Protein AF-A0A6M0BQX5-F1 (afdb_monomer_lite)

Secondary structure (DSSP, 8-state):
--TT-EEEEEEEBHHHHHHTT-GGG--TT----B-HHHHHHHHHHTTEEEEEEEEESSGGG-EEEEEEEE-SS--PPPHHHHHHHHHHHHHT-HHHHHHHHHHHHHHHHHHHHHHHHHHHTT-EEEEE---TTHHHHHHHHT--TTT---EEES-GGGTT-EETTTTEEEEETHHHHT-SS-EEEEE--GGGHHHHHHHHHHHSPTT-EEEE-SSS-EEEE-

pLDDT: mean 93.8, std 4.88, range [66.88, 98.56]

Foldseek 3Di:
DDPPDKDKDKFAAPLLCLLKVVLLQPFPVDPDHDALVRVCVVCVVVQWDFPDWDKDCLAPRIIIITMTDHHPDDDDDDPVSVVSVVVCCVSVPPVSVVVSVVVLVVLLVVLLVVLVVCVVVVAAEAEEDLDSSLLSVCVSSVHACVSHVAYEYCDPVQAQHARPPRGHGYHHPVVQLPDPDAHEYEYSVLSCCVVVVVVCVVRGDQQHKYFYRISDTDIDHD

Structure (mmCIF, N/CA/C/O backbone):
data_AF-A0A6M0BQX5-F1
#
_entry.id   AF-A0A6M0BQX5-F1
#
loop_
_atom_site.group_PDB
_atom_site.id
_atom_site.type_symbol
_atom_site.label_atom_id
_atom_site.label_alt_id
_atom_site.label_comp_id
_atom_site.label_asym_id
_atom_site.label_entity_id
_atom_site.label_seq_id
_atom_site.pdbx_PDB_ins_code
_atom_site.Cartn_x
_atom_site.Cartn_y
_atom_site.Cartn_z
_atom_site.occupancy
_atom_site.B_iso_or_equiv
_atom_site.auth_seq_id
_atom_site.auth_comp_id
_atom_site.auth_asym_id
_atom_site.auth_atom_id
_atom_site.pdbx_PDB_model_num
ATOM 1 N N . MET A 1 1 ? -26.523 -9.090 19.118 1.00 85.75 1 MET A N 1
ATOM 2 C CA . MET A 1 1 ? -25.523 -10.115 19.497 1.00 85.75 1 MET A CA 1
ATOM 3 C C . MET A 1 1 ? -26.140 -11.060 20.515 1.00 85.75 1 MET A C 1
ATOM 5 O O . MET A 1 1 ? -26.960 -10.594 21.301 1.00 85.75 1 MET A O 1
ATOM 9 N N . LYS A 1 2 ? -25.803 -12.357 20.478 1.00 89.69 2 LYS A N 1
ATOM 10 C CA . LYS A 1 2 ? -26.253 -13.322 21.498 1.00 89.69 2 LYS A CA 1
ATOM 11 C C . LYS A 1 2 ? -25.561 -13.019 22.831 1.00 89.69 2 LYS A C 1
ATOM 13 O O . LYS A 1 2 ? -24.464 -12.458 22.840 1.00 89.69 2 LYS A O 1
ATOM 18 N N . GLU A 1 3 ? -26.186 -13.382 23.940 1.00 86.75 3 GLU A N 1
ATOM 19 C CA . GLU A 1 3 ? -25.546 -13.280 25.253 1.00 86.75 3 GLU A CA 1
ATOM 20 C C . GLU A 1 3 ? -24.249 -14.108 25.285 1.00 86.75 3 GLU A C 1
ATOM 22 O O . GLU A 1 3 ? -24.166 -15.161 24.650 1.00 86.75 3 GLU A O 1
ATOM 27 N N . GLY A 1 4 ? -23.206 -13.581 25.930 1.00 87.44 4 GLY A N 1
ATOM 28 C CA . GLY A 1 4 ? -21.875 -14.201 25.973 1.00 87.44 4 GLY A CA 1
ATOM 29 C C . GLY A 1 4 ? -21.075 -14.170 24.661 1.00 87.44 4 GLY A C 1
ATOM 30 O O . GLY A 1 4 ? -19.959 -14.680 24.632 1.00 87.44 4 GLY A O 1
ATOM 31 N N . SER A 1 5 ? -21.603 -13.583 23.578 1.00 94.81 5 SER A N 1
ATOM 32 C CA . SER A 1 5 ? -20.869 -13.473 22.307 1.00 94.81 5 SER A CA 1
ATOM 33 C C . SER A 1 5 ? -19.990 -12.225 22.227 1.00 94.81 5 SER A C 1
ATOM 35 O O . SER A 1 5 ? -20.318 -11.174 22.784 1.00 94.81 5 SER A O 1
ATOM 37 N N . TYR A 1 6 ? -18.905 -12.351 21.465 1.00 95.75 6 TYR A N 1
ATOM 38 C CA . TYR A 1 6 ? -17.994 -11.265 21.127 1.00 95.75 6 TYR A CA 1
ATOM 39 C C . TYR A 1 6 ? -18.133 -10.885 19.654 1.00 95.75 6 TYR A C 1
ATOM 41 O O . TYR A 1 6 ? -18.434 -11.716 18.797 1.00 95.75 6 TYR A O 1
ATOM 49 N N . PHE A 1 7 ? -17.919 -9.608 19.379 1.00 96.06 7 PHE A N 1
ATOM 50 C CA . PHE A 1 7 ? -17.751 -9.035 18.058 1.00 96.06 7 PHE A CA 1
ATOM 51 C C . PHE A 1 7 ? -16.269 -8.723 17.889 1.00 96.06 7 PHE A C 1
ATOM 53 O O . PHE A 1 7 ? -15.675 -8.089 18.759 1.00 96.06 7 PHE A O 1
ATOM 60 N N . VAL A 1 8 ? -15.688 -9.189 16.789 1.00 96.25 8 VAL A N 1
ATOM 61 C CA . VAL A 1 8 ? -14.284 -8.959 16.452 1.00 96.25 8 VAL A CA 1
ATOM 62 C C . VAL A 1 8 ? -14.242 -8.201 15.138 1.00 96.25 8 VAL A C 1
ATOM 64 O O . VAL A 1 8 ? -14.911 -8.586 14.177 1.00 96.25 8 VAL A O 1
ATOM 67 N N . MET A 1 9 ? -13.474 -7.120 15.113 1.00 95.25 9 MET A N 1
ATOM 68 C CA . MET A 1 9 ? -13.287 -6.271 13.948 1.00 95.25 9 MET A CA 1
ATOM 69 C C . MET A 1 9 ? -11.797 -6.048 13.722 1.00 95.25 9 MET A C 1
ATOM 71 O O . MET A 1 9 ? -11.113 -5.539 14.607 1.00 95.25 9 MET A O 1
ATOM 75 N N . GLU A 1 10 ? -11.324 -6.392 12.527 1.00 95.44 10 GLU A N 1
ATOM 76 C CA . GLU A 1 10 ? -9.965 -6.108 12.079 1.00 95.44 10 GLU A CA 1
ATOM 77 C C . GLU A 1 10 ? -10.005 -5.048 10.975 1.00 95.44 10 GLU A C 1
ATOM 79 O O . GLU A 1 10 ? -10.681 -5.233 9.958 1.00 95.44 10 GLU A O 1
ATOM 84 N N . VAL A 1 11 ? -9.341 -3.911 11.191 1.00 94.31 11 VAL A N 1
ATOM 85 C CA . VAL A 1 11 ? -9.409 -2.754 10.284 1.00 94.31 11 VAL A CA 1
ATOM 86 C C . VAL A 1 11 ? -8.065 -2.030 10.167 1.00 94.31 11 VAL A C 1
ATOM 88 O O . VAL A 1 11 ? -7.326 -1.981 11.148 1.00 94.31 11 VAL A O 1
ATOM 91 N N . PRO A 1 12 ? -7.749 -1.403 9.017 1.00 93.19 12 PRO A N 1
ATOM 92 C CA . PRO A 1 12 ? -6.489 -0.683 8.840 1.00 93.19 12 PRO A CA 1
ATOM 93 C C . PRO A 1 12 ? -6.308 0.466 9.838 1.00 93.19 12 PRO A C 1
ATOM 95 O O . PRO A 1 12 ? -7.236 1.254 10.062 1.00 93.19 12 PRO A O 1
ATOM 98 N N . TYR A 1 13 ? -5.092 0.600 10.372 1.00 94.94 13 TYR A N 1
ATOM 99 C CA . TYR A 1 13 ? -4.729 1.668 11.303 1.00 94.94 13 TYR A CA 1
ATOM 100 C C . TYR A 1 13 ? -4.147 2.887 10.571 1.00 94.94 13 TYR A C 1
ATOM 102 O O . TYR A 1 13 ? -3.076 2.813 9.967 1.00 94.94 13 TYR A O 1
ATOM 110 N N . VAL A 1 14 ? -4.817 4.041 10.681 1.00 95.06 14 VAL A N 1
ATOM 111 C CA . VAL A 1 14 ? -4.421 5.312 10.036 1.00 95.06 14 VAL A CA 1
ATOM 112 C C . VAL A 1 14 ? -2.972 5.712 10.318 1.00 95.06 14 VAL A C 1
ATOM 114 O O . VAL A 1 14 ? -2.253 6.067 9.389 1.00 95.06 14 VAL A O 1
ATOM 117 N N . ASN A 1 15 ? -2.508 5.636 11.566 1.00 94.06 15 ASN A N 1
ATOM 118 C CA . ASN A 1 15 ? -1.132 6.023 11.893 1.00 94.06 15 ASN A CA 1
ATOM 119 C C . ASN A 1 15 ? -0.110 5.161 11.152 1.00 94.06 15 ASN A C 1
ATOM 121 O O . ASN A 1 15 ? 0.895 5.668 10.663 1.00 94.06 15 ASN A O 1
ATOM 125 N N . ASN A 1 16 ? -0.381 3.860 11.022 1.00 93.12 16 ASN A N 1
ATOM 126 C CA . ASN A 1 16 ? 0.526 2.975 10.309 1.00 93.12 16 ASN A CA 1
ATOM 127 C C . ASN A 1 16 ? 0.492 3.220 8.796 1.00 93.12 16 ASN A C 1
ATOM 129 O O . ASN A 1 16 ? 1.528 3.117 8.146 1.00 93.12 16 ASN A O 1
ATOM 133 N N . ILE A 1 17 ? -0.662 3.613 8.248 1.00 92.88 17 ILE A N 1
ATOM 134 C CA . ILE A 1 17 ? -0.779 4.054 6.852 1.00 92.88 17 ILE A CA 1
ATOM 135 C C . ILE A 1 17 ? 0.104 5.278 6.597 1.00 92.88 17 ILE A C 1
ATOM 137 O O . ILE A 1 17 ? 0.831 5.301 5.605 1.00 92.88 17 ILE A O 1
ATOM 141 N N . ILE A 1 18 ? 0.067 6.261 7.501 1.00 93.19 18 ILE A N 1
ATOM 142 C CA . ILE A 1 18 ? 0.858 7.494 7.407 1.00 93.19 18 ILE A CA 1
ATOM 143 C C . ILE A 1 18 ? 2.352 7.190 7.527 1.00 93.19 18 ILE A C 1
ATOM 145 O O . ILE A 1 18 ? 3.123 7.560 6.646 1.00 93.19 18 ILE A O 1
ATOM 149 N N . LYS A 1 19 ? 2.757 6.470 8.581 1.00 91.62 19 LYS A N 1
ATOM 150 C CA . LYS A 1 19 ? 4.166 6.127 8.842 1.00 91.62 19 LYS A CA 1
ATOM 151 C C . LYS A 1 19 ? 4.809 5.341 7.698 1.00 91.62 19 LYS A C 1
ATOM 153 O O . LYS A 1 19 ? 5.996 5.507 7.449 1.00 91.62 19 LYS A O 1
ATOM 158 N N . ASN A 1 20 ? 4.028 4.509 7.011 1.00 91.88 20 ASN A N 1
ATOM 159 C CA . ASN A 1 20 ? 4.506 3.626 5.947 1.00 91.88 20 ASN A CA 1
ATOM 160 C C . ASN A 1 20 ? 4.108 4.083 4.540 1.00 91.88 20 ASN A C 1
ATOM 162 O O . ASN A 1 20 ? 4.193 3.292 3.601 1.00 91.88 20 ASN A O 1
ATOM 166 N N . PHE A 1 21 ? 3.620 5.316 4.384 1.00 93.00 21 PHE A N 1
ATOM 167 C CA . PHE A 1 21 ? 3.257 5.882 3.083 1.00 93.00 21 PHE A CA 1
ATOM 168 C C . PHE A 1 21 ? 2.310 5.010 2.248 1.00 93.00 21 PHE A C 1
ATOM 170 O O . PHE A 1 21 ? 2.358 5.034 1.022 1.00 93.00 21 PHE A O 1
ATOM 177 N N . ARG A 1 22 ? 1.410 4.258 2.899 1.00 92.12 22 ARG A N 1
ATOM 178 C CA . ARG A 1 22 ? 0.529 3.245 2.286 1.00 92.12 22 ARG A CA 1
ATOM 179 C C . ARG A 1 22 ? -0.608 3.852 1.458 1.00 92.12 22 ARG A C 1
ATOM 181 O O . ARG A 1 22 ? -1.780 3.585 1.700 1.00 92.12 22 ARG A O 1
ATOM 188 N N . VAL A 1 23 ? -0.291 4.675 0.461 1.00 92.19 23 VAL A N 1
ATOM 189 C CA . VAL A 1 23 ? -1.282 5.308 -0.428 1.00 92.19 23 VAL A CA 1
ATOM 190 C C . VAL A 1 23 ? -2.109 4.298 -1.215 1.00 92.19 23 VAL A C 1
ATOM 192 O O . VAL A 1 23 ? -3.239 4.575 -1.604 1.00 92.19 23 VAL A O 1
ATOM 195 N N . ASP A 1 24 ? -1.570 3.097 -1.398 1.00 92.31 24 ASP A N 1
ATOM 196 C CA . ASP A 1 24 ? -2.204 1.965 -2.060 1.00 92.31 24 ASP A CA 1
ATOM 197 C C . ASP A 1 24 ? -3.509 1.514 -1.381 1.00 92.31 24 ASP A C 1
ATOM 199 O O . ASP A 1 24 ? -4.364 0.899 -2.020 1.00 92.31 24 ASP A O 1
ATOM 203 N N . VAL A 1 25 ? -3.702 1.844 -0.099 1.00 91.50 25 VAL A N 1
ATOM 204 C CA . VAL A 1 25 ? -4.917 1.494 0.652 1.00 91.50 25 VAL A CA 1
ATOM 205 C C . VAL A 1 25 ? -6.098 2.428 0.374 1.00 91.50 25 VAL A C 1
ATOM 207 O O . VAL A 1 25 ? -7.226 2.078 0.732 1.00 91.50 25 VAL A O 1
ATOM 210 N N . PHE A 1 26 ? -5.877 3.571 -0.289 1.00 90.88 26 PHE A N 1
ATOM 211 C CA . PHE A 1 26 ? -6.926 4.498 -0.729 1.00 90.88 26 PHE A CA 1
ATOM 212 C C . PHE A 1 26 ? -7.565 4.017 -2.042 1.00 90.88 26 PHE A C 1
ATOM 214 O O . PHE A 1 26 ? -7.467 4.649 -3.093 1.00 90.88 26 PHE A O 1
ATOM 221 N N . ALA A 1 27 ? -8.198 2.846 -1.990 1.00 87.44 27 ALA A N 1
ATOM 222 C CA . ALA A 1 27 ? -8.923 2.236 -3.102 1.00 87.44 27 ALA A CA 1
ATOM 223 C C . ALA A 1 27 ? -10.437 2.268 -2.846 1.00 87.44 27 ALA A C 1
ATOM 225 O O . ALA A 1 27 ? -10.875 2.215 -1.702 1.00 87.44 27 ALA A O 1
ATOM 226 N N . HIS A 1 28 ? -11.252 2.276 -3.906 1.00 87.50 28 HIS A N 1
ATOM 227 C CA . HIS A 1 28 ? -12.717 2.394 -3.796 1.00 87.50 28 HIS A CA 1
ATOM 228 C C . HIS A 1 28 ? -13.402 1.310 -2.950 1.00 87.50 28 HIS A C 1
ATOM 230 O O . HIS A 1 28 ? -14.496 1.539 -2.444 1.00 87.50 28 HIS A O 1
ATOM 236 N N . VAL A 1 29 ? -12.777 0.142 -2.786 1.00 86.69 29 VAL A N 1
ATOM 237 C CA . VAL A 1 29 ? -13.299 -0.938 -1.930 1.00 86.69 29 VAL A CA 1
ATOM 238 C C . VAL A 1 29 ? -13.141 -0.668 -0.434 1.00 86.69 29 VAL A C 1
ATOM 240 O O . VAL A 1 29 ? -13.775 -1.345 0.371 1.00 86.69 29 VAL A O 1
ATOM 243 N N . THR A 1 30 ? -12.322 0.314 -0.060 1.00 86.75 30 THR A N 1
ATOM 244 C CA . THR A 1 30 ? -12.088 0.716 1.325 1.00 86.75 30 THR A CA 1
ATOM 245 C C . THR A 1 30 ? -12.655 2.114 1.524 1.00 86.75 30 THR A C 1
ATOM 247 O O . THR A 1 30 ? -12.125 3.092 1.007 1.00 86.75 30 THR A O 1
ATOM 250 N N . CYS A 1 31 ? -13.749 2.220 2.277 1.00 88.00 31 CYS A N 1
ATOM 251 C CA . CYS A 1 31 ? -14.428 3.500 2.508 1.00 88.00 31 CYS A CA 1
ATOM 252 C C . CYS A 1 31 ? -14.103 4.125 3.871 1.00 88.00 31 CYS A C 1
ATOM 254 O O . CYS A 1 31 ? -14.627 5.187 4.205 1.00 88.00 31 CYS A O 1
ATOM 256 N N . SER A 1 32 ? -13.313 3.453 4.708 1.00 91.75 32 SER A N 1
ATOM 257 C CA . SER A 1 32 ? -13.005 3.913 6.062 1.00 91.75 32 SER A CA 1
ATOM 258 C C . SER A 1 32 ? -11.630 3.427 6.499 1.00 91.75 32 SER A C 1
ATOM 260 O O . SER A 1 32 ? -11.273 2.270 6.282 1.00 91.75 32 SER A O 1
ATOM 262 N N . TRP A 1 33 ? -10.891 4.320 7.150 1.00 92.62 33 TRP A N 1
ATOM 263 C CA . TRP A 1 33 ? -9.621 4.045 7.816 1.00 92.62 33 TRP A CA 1
ATOM 264 C C . TRP A 1 33 ? -9.765 4.486 9.264 1.00 92.62 33 TRP A C 1
ATOM 266 O O . TRP A 1 33 ? -10.335 5.545 9.535 1.00 92.62 33 TRP A O 1
ATOM 276 N N . TYR A 1 34 ? -9.316 3.648 10.192 1.00 95.19 34 TYR A N 1
ATOM 277 C CA . TYR A 1 34 ? -9.718 3.769 11.584 1.00 95.19 34 TYR A CA 1
ATOM 278 C C . TYR A 1 34 ? -8.587 4.299 12.462 1.00 95.19 34 TYR A C 1
ATOM 280 O O . TYR A 1 34 ? -7.414 3.951 12.308 1.00 95.19 34 TYR A O 1
ATOM 288 N N . THR A 1 35 ? -8.985 5.141 13.408 1.00 95.88 35 THR A N 1
ATOM 289 C CA . THR A 1 35 ? -8.207 5.531 14.582 1.00 95.88 35 THR A CA 1
ATOM 290 C C . THR A 1 35 ? -8.781 4.809 15.800 1.00 95.88 35 THR A C 1
ATOM 292 O O . THR A 1 35 ? -9.957 4.421 15.798 1.00 95.88 35 THR A O 1
ATOM 295 N N . ALA A 1 36 ? -7.996 4.639 16.857 1.00 95.62 36 ALA A N 1
ATOM 296 C CA . ALA A 1 36 ? -8.468 4.117 18.130 1.00 95.62 36 ALA A CA 1
ATOM 297 C C . ALA A 1 36 ? -9.636 4.960 18.655 1.00 95.62 36 ALA A C 1
ATOM 299 O O . ALA A 1 36 ? -10.659 4.409 19.061 1.00 95.62 36 ALA A O 1
ATOM 300 N N . ASN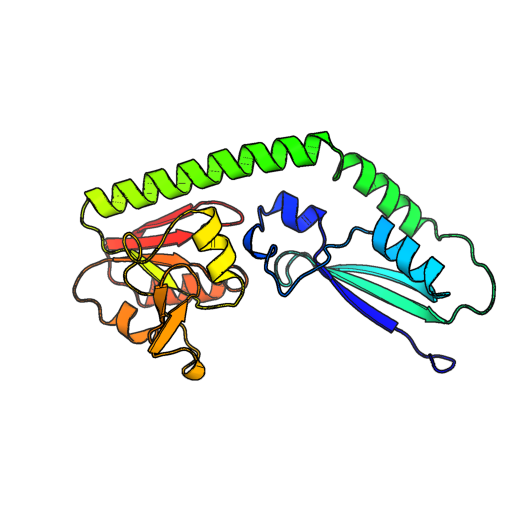 A 1 37 ? -9.551 6.293 18.559 1.00 93.75 37 ASN A N 1
ATOM 301 C CA . ASN A 1 37 ? -10.654 7.166 18.960 1.00 93.75 37 ASN A CA 1
ATOM 302 C C . ASN A 1 37 ? -11.946 6.903 18.159 1.00 93.75 37 ASN A C 1
ATOM 304 O O . ASN A 1 37 ? -13.032 6.884 18.742 1.00 93.75 37 ASN A O 1
ATOM 308 N N . ALA A 1 38 ? -11.845 6.659 16.846 1.00 95.25 38 ALA A N 1
ATOM 309 C CA . ALA A 1 38 ? -12.998 6.320 16.013 1.00 95.25 38 ALA A CA 1
ATOM 310 C C . ALA A 1 38 ? -13.596 4.951 16.378 1.00 95.25 38 ALA A C 1
ATOM 312 O O . ALA A 1 38 ? -14.818 4.823 16.444 1.00 95.25 38 ALA A O 1
ATOM 313 N N . ILE A 1 39 ? -12.757 3.946 16.659 1.00 96.06 39 ILE A N 1
ATOM 314 C CA . ILE A 1 39 ? -13.200 2.612 17.096 1.00 96.06 39 ILE A CA 1
ATOM 315 C C . ILE A 1 39 ? -13.926 2.703 18.439 1.00 96.06 39 ILE A C 1
ATOM 317 O O . ILE A 1 39 ? -15.045 2.208 18.558 1.00 96.06 39 ILE A O 1
ATOM 321 N N . ILE A 1 40 ? -13.335 3.382 19.426 1.00 94.12 40 ILE A N 1
ATOM 322 C CA . ILE A 1 40 ? -13.935 3.574 20.754 1.00 94.12 40 ILE A CA 1
ATOM 323 C C . ILE A 1 40 ? -15.319 4.222 20.622 1.00 94.12 40 ILE A C 1
ATOM 325 O O . ILE A 1 40 ? -16.298 3.703 21.157 1.00 94.12 40 ILE A O 1
ATOM 329 N N . ALA A 1 41 ? -15.420 5.312 19.854 1.00 93.06 41 ALA A N 1
ATOM 330 C CA . ALA A 1 41 ? -16.685 6.009 19.634 1.00 93.06 41 ALA A CA 1
ATOM 331 C C . ALA A 1 41 ? -17.718 5.148 18.882 1.00 93.06 41 ALA A C 1
ATOM 333 O O . ALA A 1 41 ? -18.913 5.211 19.173 1.00 93.06 41 ALA A O 1
ATOM 334 N N . ALA A 1 42 ? -17.280 4.336 17.914 1.00 94.00 42 ALA A N 1
ATOM 335 C CA . ALA A 1 42 ? -18.163 3.449 17.162 1.00 94.00 42 ALA A CA 1
ATOM 336 C C . ALA A 1 42 ? -18.751 2.337 18.042 1.00 94.00 42 ALA A C 1
ATOM 338 O O . ALA A 1 42 ? -19.947 2.059 17.946 1.00 94.00 42 ALA A O 1
ATOM 339 N N . PHE A 1 43 ? -17.939 1.731 18.913 1.00 93.69 43 PHE A N 1
ATOM 340 C CA . PHE A 1 43 ? -18.386 0.685 19.835 1.00 93.69 43 PHE A CA 1
ATOM 341 C C . PHE A 1 43 ? -19.373 1.250 20.859 1.00 93.69 43 PHE A C 1
ATOM 343 O O . PHE A 1 43 ? -20.459 0.693 21.021 1.00 93.69 43 PHE A O 1
ATOM 350 N N . GLU A 1 44 ? -19.066 2.411 21.442 1.00 91.50 44 GLU A N 1
ATOM 351 C CA . GLU A 1 44 ? -19.971 3.117 22.356 1.00 91.50 44 GLU A CA 1
ATOM 352 C C . GLU A 1 44 ? -21.324 3.411 21.689 1.00 91.50 44 GLU A C 1
ATOM 354 O O . GLU A 1 44 ? -22.378 3.037 22.205 1.00 91.50 44 GLU A O 1
ATOM 359 N N . LYS A 1 45 ? -21.312 3.987 20.479 1.00 92.12 45 LYS A N 1
ATOM 360 C CA . LYS A 1 45 ? -22.534 4.290 19.716 1.00 92.12 45 LYS A CA 1
ATOM 361 C C . LYS A 1 45 ? -23.332 3.037 19.331 1.00 92.12 45 LYS A C 1
ATOM 363 O O . LYS A 1 45 ? -24.547 3.115 19.150 1.00 92.12 45 LYS A O 1
ATOM 368 N N . ALA A 1 46 ? -22.667 1.892 19.201 1.00 92.25 46 ALA A N 1
ATOM 369 C CA . ALA A 1 46 ? -23.288 0.603 18.911 1.00 92.25 46 ALA A CA 1
ATOM 370 C C . ALA A 1 46 ? -23.789 -0.140 20.168 1.00 92.25 46 ALA A C 1
ATOM 372 O O . ALA A 1 46 ? -24.308 -1.251 20.037 1.00 92.25 46 ALA A O 1
ATOM 373 N N . ASN A 1 47 ? -23.675 0.450 21.366 1.00 91.19 47 ASN A N 1
ATOM 374 C CA . ASN A 1 47 ? -23.935 -0.206 22.655 1.00 91.19 47 ASN A CA 1
ATOM 375 C C . ASN A 1 47 ? -23.082 -1.477 22.853 1.00 91.19 47 ASN A C 1
ATOM 377 O O . ASN A 1 47 ? -23.568 -2.521 23.310 1.00 91.19 47 ASN A O 1
ATOM 381 N N . LEU A 1 48 ? -21.808 -1.393 22.461 1.00 92.44 48 LEU A N 1
ATOM 382 C CA . LEU A 1 48 ? -20.797 -2.422 22.670 1.00 92.44 48 LEU A CA 1
ATOM 383 C C . LEU A 1 48 ? -19.730 -1.920 23.644 1.00 92.44 48 LEU A C 1
ATOM 385 O O . LEU A 1 48 ? -19.149 -0.854 23.455 1.00 92.44 48 LEU A O 1
ATOM 389 N N . GLU A 1 49 ? -19.409 -2.744 24.636 1.00 92.81 49 GLU A N 1
ATOM 390 C CA . GLU A 1 49 ? -18.235 -2.537 25.477 1.00 92.81 49 GLU A CA 1
ATOM 391 C C . GLU A 1 49 ? -17.010 -2.977 24.673 1.00 92.81 49 GLU A C 1
ATOM 393 O O . GLU A 1 49 ? -16.931 -4.139 24.260 1.00 92.81 49 GLU A O 1
ATOM 398 N N . LEU A 1 50 ? -16.054 -2.070 24.456 1.00 93.88 50 LEU A N 1
ATOM 399 C CA . LEU A 1 50 ? -14.743 -2.420 23.915 1.00 93.88 50 LEU A CA 1
ATOM 400 C C . LEU A 1 50 ? -13.952 -3.171 24.996 1.00 93.88 50 LEU A C 1
ATOM 402 O O . LEU A 1 50 ? -13.667 -2.646 26.071 1.00 93.88 50 LEU A O 1
ATOM 406 N N . VAL A 1 51 ? -13.642 -4.433 24.724 1.00 94.25 51 VAL A N 1
ATOM 407 C CA . VAL A 1 51 ? -12.981 -5.346 25.661 1.00 94.25 51 VAL A CA 1
ATOM 408 C C . VAL A 1 51 ? -11.472 -5.319 25.476 1.00 94.25 51 VAL A C 1
ATOM 410 O O . VAL A 1 51 ? -10.776 -5.250 26.485 1.00 94.25 51 VAL A O 1
ATOM 413 N N . SER A 1 52 ? -11.004 -5.357 24.225 1.00 95.12 52 SER A N 1
ATOM 414 C CA . SER A 1 52 ? -9.590 -5.270 23.844 1.00 95.12 52 SER A CA 1
ATOM 415 C C . SER A 1 52 ? -9.437 -4.440 22.568 1.00 95.12 52 SER A C 1
ATOM 417 O O . SER A 1 52 ? -10.320 -4.457 21.702 1.00 95.12 52 SER A O 1
ATOM 419 N N . LEU A 1 53 ? -8.315 -3.729 22.467 1.00 96.00 53 LEU A N 1
ATOM 420 C CA . LEU A 1 53 ? -7.870 -3.038 21.264 1.00 96.00 53 LEU A CA 1
ATOM 421 C C . LEU A 1 53 ? -6.366 -3.253 21.093 1.00 96.00 53 LEU A C 1
ATOM 423 O O . LEU A 1 53 ? -5.560 -2.659 21.811 1.00 96.00 53 LEU A O 1
ATOM 427 N N . GLU A 1 54 ? -6.010 -4.089 20.129 1.00 94.94 54 GLU A N 1
ATOM 428 C CA . GLU A 1 54 ? -4.630 -4.457 19.813 1.00 94.94 54 GLU A CA 1
ATOM 429 C C . GLU A 1 54 ? -4.251 -3.976 18.412 1.00 94.94 54 GLU A C 1
ATOM 431 O O . GLU A 1 54 ? -5.121 -3.671 17.595 1.00 94.94 54 GLU A O 1
ATOM 436 N N . VAL A 1 55 ? -2.949 -3.892 18.135 1.00 93.69 55 VAL A N 1
ATOM 437 C CA . VAL A 1 55 ? -2.422 -3.538 16.813 1.00 93.69 55 VAL A CA 1
ATOM 438 C C . VAL A 1 55 ? -1.479 -4.631 16.341 1.00 93.69 55 VAL A C 1
ATOM 440 O O . VAL A 1 55 ? -0.486 -4.916 17.006 1.00 93.69 55 VAL A O 1
ATOM 443 N N . ASP A 1 56 ? -1.759 -5.179 15.164 1.00 93.62 56 ASP A N 1
ATOM 444 C CA . ASP A 1 56 ? -0.814 -5.979 14.392 1.00 93.62 56 ASP A CA 1
ATOM 445 C C . ASP A 1 56 ? -0.155 -5.060 13.357 1.00 93.62 56 ASP A C 1
ATOM 447 O O . ASP A 1 56 ? -0.817 -4.578 12.436 1.00 93.62 56 ASP A O 1
ATOM 451 N N . LEU A 1 57 ? 1.134 -4.762 13.537 1.00 89.88 57 LEU A N 1
ATOM 452 C CA . LEU A 1 57 ? 1.886 -3.871 12.645 1.00 89.88 57 LEU A CA 1
ATOM 453 C C . LEU A 1 57 ? 2.391 -4.576 11.379 1.00 89.88 57 LEU A C 1
ATOM 455 O O . LEU A 1 57 ? 2.629 -3.905 10.371 1.00 89.88 57 LEU A O 1
ATOM 459 N N . ASP A 1 58 ? 2.531 -5.900 11.418 1.00 85.06 58 ASP A N 1
ATOM 460 C CA . ASP A 1 58 ? 3.097 -6.690 10.327 1.00 85.06 58 ASP A CA 1
ATOM 461 C C . ASP A 1 58 ? 2.026 -7.041 9.290 1.00 85.06 58 ASP A C 1
ATOM 463 O O . ASP A 1 58 ? 2.278 -7.038 8.079 1.00 85.06 58 ASP A O 1
ATOM 467 N N . TYR A 1 59 ? 0.798 -7.302 9.738 1.00 85.69 59 TYR A N 1
ATOM 468 C CA . TYR A 1 59 ? -0.276 -7.713 8.849 1.00 85.69 59 TYR A CA 1
ATOM 469 C C . TYR A 1 59 ? -0.780 -6.566 7.964 1.00 85.69 59 TYR A C 1
ATOM 471 O O . TYR A 1 59 ? -1.316 -5.561 8.437 1.00 85.69 59 TYR A O 1
ATOM 479 N N . ARG A 1 60 ? -0.629 -6.735 6.640 1.00 82.00 60 ARG A N 1
ATOM 480 C CA . ARG A 1 60 ? -1.126 -5.823 5.584 1.00 82.00 60 ARG A CA 1
ATOM 481 C C . ARG A 1 60 ? -0.745 -4.352 5.779 1.00 82.00 60 ARG A C 1
ATOM 483 O O . ARG A 1 60 ? -1.444 -3.456 5.306 1.00 82.00 60 ARG A O 1
ATOM 490 N N . GLY A 1 61 ? 0.389 -4.106 6.432 1.00 79.50 61 GLY A N 1
ATOM 491 C CA . GLY A 1 61 ? 0.847 -2.764 6.773 1.00 79.50 61 GLY A CA 1
ATOM 492 C C . GLY A 1 61 ? 0.010 -2.091 7.847 1.00 79.50 61 GLY A C 1
ATOM 493 O O . GLY A 1 61 ? -0.234 -0.890 7.737 1.00 79.50 61 GLY A O 1
ATOM 494 N N . GLY A 1 62 ? -0.371 -2.829 8.888 1.00 90.50 62 GLY A N 1
ATOM 495 C CA . GLY A 1 62 ? -0.875 -2.288 10.145 1.00 90.50 62 GLY A CA 1
ATOM 496 C C . GLY A 1 62 ? -2.389 -2.292 10.265 1.00 90.50 62 GLY A C 1
ATOM 497 O O . GLY A 1 62 ? -3.073 -1.509 9.600 1.00 90.50 62 GLY A O 1
ATOM 498 N N . SER A 1 63 ? -2.906 -3.103 11.182 1.00 93.94 63 SER A N 1
ATOM 499 C CA . SER A 1 63 ? -4.337 -3.202 11.464 1.00 93.94 63 SER A CA 1
ATOM 500 C C . SER A 1 63 ? -4.617 -3.203 12.962 1.00 93.94 63 SER A C 1
ATOM 502 O O . SER A 1 63 ? -3.867 -3.768 13.755 1.00 93.94 63 SER A O 1
ATOM 504 N N . PHE A 1 64 ? -5.720 -2.573 13.349 1.00 95.88 64 PHE A N 1
ATOM 505 C CA . PHE A 1 64 ? -6.314 -2.780 14.660 1.00 95.88 64 PHE A CA 1
ATOM 506 C C . PHE A 1 64 ? -7.063 -4.104 14.692 1.00 95.88 64 PHE A C 1
ATOM 508 O O . PHE A 1 64 ? -7.747 -4.442 13.729 1.00 95.88 64 PHE A O 1
ATOM 515 N N . ILE A 1 65 ? -7.027 -4.769 15.842 1.00 96.94 65 ILE A N 1
ATOM 516 C CA . ILE A 1 65 ? -7.927 -5.856 16.216 1.00 96.94 65 ILE A CA 1
ATOM 517 C C . ILE A 1 65 ? -8.737 -5.361 17.416 1.00 96.94 65 ILE A C 1
ATOM 519 O O . ILE A 1 65 ? -8.222 -5.219 18.525 1.00 96.94 65 ILE A O 1
ATOM 523 N N . ALA A 1 66 ? -10.011 -5.058 17.182 1.00 96.88 66 ALA A N 1
ATOM 524 C CA . ALA A 1 66 ? -10.942 -4.586 18.197 1.00 96.88 66 ALA A CA 1
ATOM 525 C C . ALA A 1 66 ? -11.907 -5.708 18.583 1.00 96.88 66 ALA A C 1
ATOM 527 O O . ALA A 1 66 ? -12.597 -6.272 17.729 1.00 96.88 66 ALA A O 1
ATOM 528 N N . ILE A 1 67 ? -11.989 -6.007 19.877 1.00 96.75 67 ILE A N 1
ATOM 529 C CA . ILE A 1 67 ? -12.897 -7.016 20.424 1.00 96.75 67 ILE A CA 1
ATOM 530 C C . ILE A 1 67 ? -13.894 -6.317 21.328 1.00 96.75 67 ILE A C 1
ATOM 532 O O . ILE A 1 67 ? -13.502 -5.619 22.258 1.00 96.75 67 ILE A O 1
ATOM 536 N N . GLY A 1 68 ? -15.184 -6.540 21.104 1.00 94.75 68 GLY A N 1
ATOM 537 C CA . GLY A 1 68 ? -16.235 -6.004 21.958 1.00 94.75 68 GLY A CA 1
ATOM 538 C C . GLY A 1 68 ? -17.334 -7.003 22.239 1.00 94.75 68 GLY A C 1
ATOM 539 O O . GLY A 1 68 ? -17.433 -8.053 21.610 1.00 94.75 68 GLY A O 1
ATOM 540 N N . LYS A 1 69 ? -18.176 -6.677 23.207 1.00 94.06 69 LYS A N 1
ATOM 541 C CA . LYS A 1 69 ? -19.335 -7.489 23.585 1.00 94.06 69 LYS A CA 1
ATOM 542 C C . LYS A 1 69 ? -20.529 -6.587 23.843 1.00 94.06 69 LYS A C 1
ATOM 544 O O . LYS A 1 69 ? -20.372 -5.393 24.090 1.00 94.06 69 LYS A O 1
ATOM 549 N N . LYS A 1 70 ? -21.730 -7.162 23.789 1.00 92.50 70 LYS A N 1
ATOM 550 C CA . LYS A 1 70 ? -22.956 -6.421 24.092 1.00 92.50 70 LYS A CA 1
ATOM 551 C C . LYS A 1 70 ? -22.873 -5.830 25.497 1.00 92.50 70 LYS A C 1
ATOM 553 O O . LYS A 1 70 ? -22.477 -6.518 26.437 1.00 92.50 70 LYS A O 1
ATOM 558 N N . GLN A 1 71 ? -23.277 -4.576 25.613 1.00 83.69 71 GLN A N 1
ATOM 559 C CA . GLN A 1 71 ? -23.289 -3.844 26.862 1.00 83.69 71 GLN A CA 1
ATOM 560 C C . GLN A 1 71 ? -24.732 -3.571 27.291 1.00 83.69 71 GLN A C 1
ATOM 562 O O . GLN A 1 71 ? -25.489 -2.940 26.560 1.00 83.69 71 GLN A O 1
ATOM 567 N N . ASP A 1 72 ? -25.111 -4.039 28.484 1.00 75.94 72 ASP A N 1
ATOM 568 C CA . ASP A 1 72 ? -26.453 -3.802 29.044 1.00 75.94 72 ASP A CA 1
ATOM 569 C C . ASP A 1 72 ? -26.491 -2.618 30.036 1.00 75.94 72 ASP A C 1
ATOM 571 O O . ASP A 1 72 ? -27.567 -2.164 30.421 1.00 75.94 72 ASP A O 1
ATOM 575 N N . LYS A 1 73 ? -25.329 -2.095 30.460 1.00 74.00 73 LYS A N 1
ATOM 576 C CA . LYS A 1 73 ? -25.191 -0.943 31.375 1.00 74.00 73 LYS A CA 1
ATOM 577 C C . LYS A 1 73 ? -24.038 -0.046 30.951 1.00 74.00 73 LYS A C 1
ATOM 579 O O . LYS A 1 73 ? -23.020 -0.564 30.514 1.00 74.00 73 LYS A O 1
ATOM 584 N N . VAL A 1 74 ? -24.152 1.264 31.170 1.00 66.88 74 VAL A N 1
ATOM 585 C CA . VAL A 1 74 ? -23.074 2.234 30.905 1.00 66.88 74 VAL A CA 1
ATOM 586 C C . VAL A 1 74 ? -21.813 1.869 31.701 1.00 66.88 74 VAL A C 1
ATOM 588 O O . VAL A 1 74 ? -21.875 1.670 32.913 1.00 66.88 74 VAL A O 1
ATOM 591 N N . THR A 1 75 ? -20.674 1.782 31.018 1.00 71.31 75 THR A N 1
ATOM 592 C CA . THR A 1 75 ? -19.345 1.537 31.593 1.00 71.31 75 THR A CA 1
ATOM 593 C C . THR A 1 75 ? -18.452 2.724 31.284 1.00 71.31 75 THR A C 1
ATOM 595 O O . THR A 1 75 ? -18.492 3.265 30.181 1.00 71.31 75 THR A O 1
ATOM 598 N N . PHE A 1 76 ? -17.616 3.111 32.242 1.00 71.88 76 PHE A N 1
ATOM 599 C CA . PHE A 1 76 ? -16.579 4.105 31.992 1.00 71.88 76 PHE A CA 1
ATOM 600 C C . PHE A 1 76 ? -15.518 3.549 31.040 1.00 71.88 76 PHE A C 1
ATOM 602 O O . PHE A 1 76 ? -15.245 2.346 31.033 1.00 71.88 76 PHE A O 1
ATOM 609 N N . LEU A 1 77 ? -14.912 4.435 30.248 1.00 78.75 77 LEU A N 1
ATOM 610 C CA . LEU A 1 77 ? -13.806 4.062 29.378 1.00 78.75 77 LEU A CA 1
ATOM 611 C C . LEU A 1 77 ? -12.613 3.608 30.231 1.00 78.75 77 LEU A C 1
ATOM 613 O O . LEU A 1 77 ? -12.199 4.323 31.145 1.00 78.75 77 LEU A O 1
ATOM 617 N N . LYS A 1 78 ? -12.069 2.423 29.936 1.00 86.00 78 LYS A N 1
ATOM 618 C CA . LYS A 1 78 ? -10.896 1.890 30.640 1.00 86.00 78 LYS A CA 1
ATOM 619 C C . LYS A 1 78 ? -9.666 2.795 30.421 1.00 86.00 78 LYS A C 1
ATOM 621 O O . LYS A 1 78 ? -9.541 3.357 29.329 1.00 86.00 78 LYS A O 1
ATOM 626 N N . PRO A 1 79 ? -8.743 2.909 31.399 1.00 88.19 79 PRO A N 1
ATOM 627 C CA . PRO A 1 79 ? -7.537 3.737 31.277 1.00 88.19 79 PRO A CA 1
ATOM 628 C C . PRO A 1 79 ? -6.693 3.441 30.029 1.00 88.19 79 PRO A C 1
ATOM 630 O O . PRO A 1 79 ? -6.297 4.368 29.334 1.00 88.19 79 PRO A O 1
ATOM 633 N N . GLU A 1 80 ? -6.529 2.165 29.670 1.00 88.75 80 GLU A N 1
ATOM 634 C CA . GLU A 1 80 ? -5.790 1.726 28.471 1.00 88.75 80 GLU A CA 1
ATOM 635 C C . GLU A 1 80 ? -6.315 2.354 27.163 1.00 88.75 80 GLU A C 1
ATOM 637 O O . GLU A 1 80 ? -5.560 2.647 26.240 1.00 88.75 80 GLU A O 1
ATOM 642 N N . PHE A 1 81 ? -7.619 2.632 27.079 1.00 91.62 81 PHE A N 1
ATOM 643 C CA . PHE A 1 81 ? -8.213 3.281 25.911 1.00 91.62 81 PHE A CA 1
ATOM 644 C C . PHE A 1 81 ? -8.083 4.809 25.948 1.00 91.62 81 PHE A C 1
ATOM 646 O O . PHE A 1 81 ? -8.207 5.451 24.905 1.00 91.62 81 PHE A O 1
ATOM 653 N N . GLN A 1 82 ? -7.834 5.408 27.117 1.00 89.81 82 GLN A N 1
ATOM 654 C CA . GLN A 1 82 ? -7.470 6.826 27.211 1.00 89.81 82 GLN A CA 1
ATOM 655 C C . GLN A 1 82 ? -6.045 7.050 26.710 1.00 89.81 82 GLN A C 1
ATOM 657 O O . GLN A 1 82 ? -5.822 7.971 25.928 1.00 89.81 82 GLN A O 1
ATOM 662 N N . GLU A 1 83 ? -5.117 6.156 27.058 1.00 92.06 83 GLU A N 1
ATOM 663 C CA . GLU A 1 83 ? -3.736 6.195 26.560 1.00 92.06 83 GLU A CA 1
ATOM 664 C C . GLU A 1 83 ? -3.686 6.153 25.026 1.00 92.06 83 GLU A C 1
ATOM 666 O O . GLU A 1 83 ? -2.928 6.896 24.402 1.00 92.06 83 GLU A O 1
ATOM 671 N N . TRP A 1 84 ? -4.550 5.349 24.393 1.00 92.88 84 TRP A N 1
ATOM 672 C CA . TRP A 1 84 ? -4.708 5.351 22.936 1.00 92.88 84 TRP A CA 1
ATOM 673 C C . TRP A 1 84 ? -5.113 6.721 22.383 1.00 92.88 84 TRP A C 1
ATOM 675 O O . TRP A 1 84 ? -4.526 7.190 21.409 1.00 92.88 84 TRP A O 1
ATOM 685 N N . LYS A 1 85 ? -6.096 7.381 23.006 1.00 89.69 85 LYS A N 1
ATOM 686 C CA . LYS A 1 85 ? -6.551 8.711 22.575 1.00 89.69 85 LYS A CA 1
ATOM 687 C C . LYS A 1 85 ? -5.469 9.770 22.753 1.00 89.69 85 LYS A C 1
ATOM 689 O O . LYS A 1 85 ? -5.375 10.675 21.930 1.00 89.69 85 LYS A O 1
ATOM 694 N N . GLU A 1 86 ? -4.689 9.691 23.825 1.00 91.75 86 GLU A N 1
ATOM 695 C CA . GLU A 1 86 ? -3.582 10.614 24.078 1.00 91.75 86 GLU A CA 1
ATOM 696 C C . GLU A 1 86 ? -2.459 10.424 23.061 1.00 91.75 86 GLU A C 1
ATOM 698 O O . GLU A 1 86 ? -2.049 11.396 22.431 1.00 91.75 86 GLU A O 1
ATOM 703 N N . ARG A 1 87 ? -2.058 9.174 22.806 1.00 91.25 87 ARG A N 1
ATOM 704 C CA . ARG A 1 87 ? -1.068 8.836 21.778 1.00 91.25 87 ARG A CA 1
ATOM 705 C C . ARG A 1 87 ? -1.472 9.363 20.399 1.00 91.25 87 ARG A C 1
ATOM 707 O O . ARG A 1 87 ? -0.681 10.015 19.724 1.00 91.25 87 ARG A O 1
ATOM 714 N N . GLU A 1 88 ? -2.715 9.126 19.983 1.00 93.62 88 GLU A N 1
ATOM 715 C CA . GLU A 1 88 ? -3.184 9.555 18.660 1.00 93.62 88 GLU A CA 1
ATOM 716 C C . GLU A 1 88 ? -3.254 11.078 18.496 1.00 93.62 88 GLU A C 1
ATOM 718 O O . GLU A 1 88 ? -3.124 11.556 17.373 1.00 93.62 88 GLU A O 1
ATOM 723 N N . LYS A 1 89 ? -3.416 11.863 19.571 1.00 90.31 89 LYS A N 1
ATOM 724 C CA . LYS A 1 89 ? -3.392 13.335 19.465 1.00 90.31 89 LYS A CA 1
ATOM 725 C C . LYS A 1 89 ? -2.051 13.856 18.953 1.00 90.31 89 LYS A C 1
ATOM 727 O O . LYS A 1 89 ? -2.031 14.832 18.206 1.00 90.31 89 LYS A O 1
ATOM 732 N N . GLU A 1 90 ? -0.955 13.225 19.359 1.00 87.94 90 GLU A N 1
ATOM 733 C CA . GLU A 1 90 ? 0.395 13.602 18.932 1.00 87.94 90 GLU A CA 1
ATOM 734 C C . GLU A 1 90 ? 0.752 12.994 17.570 1.00 87.94 90 GLU A C 1
ATOM 736 O O . GLU A 1 90 ? 1.373 13.646 16.728 1.00 87.94 90 GLU A O 1
ATOM 741 N N . GLU A 1 91 ? 0.352 11.741 17.336 1.00 90.19 91 GLU A N 1
ATOM 742 C CA . GLU A 1 91 ? 0.706 11.001 16.120 1.00 90.19 91 GLU A CA 1
ATOM 743 C C . GLU A 1 91 ? -0.150 11.376 14.898 1.00 90.19 91 GLU A C 1
ATOM 745 O O . GLU A 1 91 ? 0.328 11.280 13.769 1.00 90.19 91 GLU A O 1
ATOM 750 N N . LEU A 1 92 ? -1.392 11.823 15.108 1.00 93.69 92 LEU A N 1
ATOM 751 C CA . LEU A 1 92 ? -2.383 12.116 14.062 1.00 93.69 92 LEU A CA 1
ATOM 752 C C . LEU A 1 92 ? -2.855 13.578 14.104 1.00 93.69 92 LEU A C 1
ATOM 754 O O . LEU A 1 92 ? -4.035 13.874 13.894 1.00 93.69 92 LEU A O 1
ATOM 758 N N . SER A 1 93 ? -1.944 14.506 14.400 1.00 92.44 93 SER A N 1
ATOM 759 C CA . SER A 1 93 ? -2.238 15.942 14.365 1.00 92.44 93 SER A CA 1
ATOM 760 C C . SER A 1 93 ? -2.396 16.462 12.928 1.00 92.44 93 SER A C 1
ATOM 762 O O . SER A 1 93 ? -1.942 15.840 11.968 1.00 92.44 93 SER A O 1
ATOM 764 N N . GLY A 1 94 ? -3.020 17.635 12.765 1.00 93.00 94 GLY A N 1
ATOM 765 C CA . GLY A 1 94 ? -3.165 18.277 11.451 1.00 93.00 94 GLY A CA 1
ATOM 766 C C . GLY A 1 94 ? -1.825 18.490 10.737 1.00 93.00 94 GLY A C 1
ATOM 767 O O . GLY A 1 94 ? -1.717 18.188 9.550 1.00 93.00 94 GLY A O 1
ATOM 768 N N . ASP A 1 95 ? -0.797 18.911 11.477 1.00 93.69 95 ASP A N 1
ATOM 769 C CA . ASP A 1 95 ? 0.556 19.117 10.947 1.00 93.69 95 ASP A CA 1
ATOM 770 C C . ASP A 1 95 ? 1.159 17.808 10.422 1.00 93.69 95 ASP A C 1
ATOM 772 O O . ASP A 1 95 ? 1.703 17.778 9.323 1.00 93.69 95 ASP A O 1
ATOM 776 N N . ARG A 1 96 ? 0.946 16.682 11.121 1.00 92.69 96 ARG A N 1
ATOM 777 C CA . ARG A 1 96 ? 1.398 15.359 10.653 1.00 92.69 96 ARG A CA 1
ATOM 778 C C . ARG A 1 96 ? 0.783 14.969 9.311 1.00 92.69 96 ARG A C 1
ATOM 780 O O . ARG A 1 96 ? 1.462 14.363 8.487 1.00 92.69 96 ARG A O 1
ATOM 787 N N . PHE A 1 97 ? -0.483 15.312 9.069 1.00 93.19 97 PHE A N 1
ATOM 788 C CA . PHE A 1 97 ? -1.123 15.068 7.772 1.00 93.19 97 PHE A CA 1
ATOM 789 C C . PHE A 1 97 ? -0.587 15.987 6.666 1.00 93.19 97 PHE A C 1
ATOM 791 O O . PHE A 1 97 ? -0.523 15.567 5.508 1.00 93.19 97 PHE A O 1
ATOM 798 N N . ILE A 1 98 ? -0.203 17.222 7.003 1.00 94.94 98 ILE A N 1
ATOM 799 C CA . ILE A 1 98 ? 0.435 18.152 6.062 1.00 94.94 98 ILE A CA 1
ATOM 800 C C . ILE A 1 98 ? 1.817 17.619 5.672 1.00 94.94 98 ILE A C 1
ATOM 802 O O . ILE A 1 98 ? 2.057 17.428 4.478 1.00 94.94 98 ILE A O 1
ATOM 806 N N . ASP A 1 99 ? 2.652 17.278 6.656 1.00 93.75 99 ASP A N 1
ATOM 807 C CA . ASP A 1 99 ? 3.983 16.696 6.449 1.00 93.75 99 ASP A CA 1
ATOM 808 C C . ASP A 1 99 ? 3.903 15.419 5.606 1.00 93.75 99 ASP A C 1
ATOM 810 O O . ASP A 1 99 ? 4.652 15.232 4.648 1.00 93.75 99 ASP A O 1
ATOM 814 N N . PHE A 1 100 ? 2.946 14.544 5.929 1.00 93.12 100 PHE A N 1
ATOM 815 C CA . PHE A 1 100 ? 2.687 13.318 5.184 1.00 93.12 100 PHE A CA 1
ATOM 816 C C . PHE A 1 100 ? 2.394 13.586 3.707 1.00 93.12 100 PHE A C 1
ATOM 818 O O . PHE A 1 100 ? 2.982 12.957 2.828 1.00 93.12 100 PHE A O 1
ATOM 825 N N . ARG A 1 101 ? 1.493 14.532 3.420 1.00 94.69 101 ARG A N 1
ATOM 826 C CA . ARG A 1 101 ? 1.140 14.914 2.048 1.00 94.69 101 ARG A CA 1
ATOM 827 C C . ARG A 1 101 ? 2.349 15.465 1.295 1.00 94.69 101 ARG A C 1
ATOM 829 O O . ARG A 1 101 ? 2.517 15.155 0.118 1.00 94.69 101 ARG A O 1
ATOM 836 N N . GLU A 1 102 ? 3.156 16.300 1.941 1.00 96.38 102 GLU A N 1
ATOM 837 C CA . GLU A 1 102 ? 4.353 16.884 1.331 1.00 96.38 102 GLU A CA 1
ATOM 838 C C . GLU A 1 102 ? 5.385 15.805 1.005 1.00 96.38 102 GLU A C 1
ATOM 840 O O . GLU A 1 102 ? 5.795 15.700 -0.152 1.00 96.38 102 GLU A O 1
ATOM 845 N N . ARG A 1 103 ? 5.678 14.908 1.954 1.00 95.56 103 ARG A N 1
ATOM 846 C CA . ARG A 1 103 ? 6.551 13.750 1.714 1.00 95.56 103 ARG A CA 1
ATOM 847 C C . ARG A 1 103 ? 6.033 12.824 0.623 1.00 95.56 103 ARG A C 1
ATOM 849 O O . ARG A 1 103 ? 6.825 12.327 -0.166 1.00 95.56 103 ARG A O 1
ATOM 856 N N . LEU A 1 104 ? 4.721 12.600 0.533 1.00 95.06 104 LEU A N 1
ATOM 857 C CA . LEU A 1 104 ? 4.150 11.813 -0.561 1.00 95.06 104 LEU A CA 1
ATOM 858 C C . LEU A 1 104 ? 4.391 12.455 -1.928 1.00 95.06 104 LEU A C 1
ATOM 860 O O . LEU A 1 104 ? 4.636 11.740 -2.895 1.00 95.06 104 LEU A O 1
ATOM 864 N N . ASN A 1 105 ? 4.312 13.780 -2.035 1.00 95.69 105 ASN A N 1
ATOM 865 C CA . ASN A 1 105 ? 4.598 14.453 -3.300 1.00 95.69 105 ASN A CA 1
ATOM 866 C C . ASN A 1 105 ? 6.081 14.333 -3.666 1.00 95.69 105 ASN A C 1
ATOM 868 O O . ASN A 1 105 ? 6.383 13.980 -4.802 1.00 95.69 105 ASN A O 1
ATOM 872 N N . GLU A 1 106 ? 6.979 14.551 -2.701 1.00 97.00 106 GLU A N 1
ATOM 873 C CA . GLU A 1 106 ? 8.426 14.372 -2.885 1.00 97.00 106 GLU A CA 1
ATOM 874 C C . GLU A 1 106 ? 8.754 12.940 -3.337 1.00 97.00 106 GLU A C 1
ATOM 876 O O . GLU A 1 106 ? 9.405 12.747 -4.361 1.00 97.00 106 GLU A O 1
ATOM 881 N N . LEU A 1 107 ? 8.213 11.939 -2.635 1.00 97.25 107 LEU A N 1
ATOM 882 C CA . LEU A 1 107 ? 8.408 10.522 -2.938 1.00 97.25 107 LEU A CA 1
ATOM 883 C C . LEU A 1 107 ? 7.873 10.148 -4.325 1.00 97.25 107 LEU A C 1
ATOM 885 O O . LEU A 1 107 ? 8.517 9.413 -5.071 1.00 97.25 107 LEU A O 1
ATOM 889 N N . ARG A 1 108 ? 6.693 10.659 -4.699 1.00 97.62 108 ARG A N 1
ATOM 890 C CA . ARG A 1 108 ? 6.133 10.449 -6.039 1.00 97.62 108 ARG A CA 1
ATOM 891 C C . ARG A 1 108 ? 7.083 10.981 -7.106 1.00 97.62 108 ARG A C 1
ATOM 893 O O . ARG A 1 108 ? 7.312 10.307 -8.109 1.00 97.62 108 ARG A O 1
ATOM 900 N N . ASP A 1 109 ? 7.590 12.192 -6.915 1.00 97.94 109 ASP A N 1
ATOM 901 C CA . ASP A 1 109 ? 8.435 12.857 -7.899 1.00 97.94 109 ASP A CA 1
ATOM 902 C C . ASP A 1 109 ? 9.805 12.158 -8.004 1.00 97.94 109 ASP A C 1
ATOM 904 O O . ASP A 1 109 ? 10.296 11.959 -9.116 1.00 97.94 109 ASP A O 1
ATOM 908 N N . GLU A 1 110 ? 10.354 11.668 -6.887 1.00 98.00 110 GLU A N 1
ATOM 909 C CA . GLU A 1 110 ? 11.557 10.825 -6.837 1.00 98.00 110 GLU A CA 1
ATOM 910 C C . GLU A 1 110 ? 11.377 9.507 -7.612 1.00 98.00 110 GLU A C 1
ATOM 912 O O . GLU A 1 110 ? 12.158 9.200 -8.518 1.00 98.00 110 GLU A O 1
ATOM 917 N N . ILE A 1 111 ? 10.302 8.760 -7.325 1.00 98.38 111 ILE A N 1
ATOM 918 C CA . ILE A 1 111 ? 9.978 7.501 -8.015 1.00 98.38 111 ILE A CA 1
ATOM 919 C C . ILE A 1 111 ? 9.857 7.739 -9.523 1.00 98.38 111 ILE A C 1
ATOM 921 O O . ILE A 1 111 ? 10.421 6.998 -10.332 1.00 98.38 111 ILE A O 1
ATOM 925 N N . ARG A 1 112 ? 9.127 8.785 -9.924 1.00 98.25 112 ARG A N 1
ATOM 926 C CA . ARG A 1 112 ? 8.928 9.118 -11.339 1.00 98.25 112 ARG A CA 1
ATOM 927 C C . ARG A 1 112 ? 10.225 9.519 -12.025 1.00 98.25 112 ARG A C 1
ATOM 929 O O . ARG A 1 112 ? 10.440 9.117 -13.166 1.00 98.25 112 ARG A O 1
ATOM 936 N N . ALA A 1 113 ? 11.072 10.304 -11.361 1.00 98.31 113 ALA A N 1
ATOM 937 C CA . ALA A 1 113 ? 12.365 10.700 -11.902 1.00 98.31 113 ALA A CA 1
ATOM 938 C C . ALA A 1 113 ? 13.219 9.467 -12.213 1.00 98.31 113 ALA A C 1
ATOM 940 O O . ALA A 1 113 ? 13.733 9.351 -13.326 1.00 98.31 113 ALA A O 1
ATOM 941 N N . LYS A 1 114 ? 13.274 8.501 -11.290 1.00 98.06 114 LYS A N 1
ATOM 942 C CA . LYS A 1 114 ? 14.012 7.258 -11.513 1.00 98.06 114 LYS A CA 1
ATOM 943 C C . LYS A 1 114 ? 13.424 6.400 -12.630 1.00 98.06 114 LYS A C 1
ATOM 945 O O . LYS A 1 114 ? 14.164 5.864 -13.448 1.00 98.06 114 LYS A O 1
ATOM 950 N N . ILE A 1 115 ? 12.103 6.250 -12.678 1.00 98.25 115 ILE A N 1
ATOM 951 C CA . ILE A 1 115 ? 11.451 5.479 -13.745 1.00 98.25 115 ILE A CA 1
ATOM 952 C C . ILE A 1 115 ? 11.781 6.087 -15.111 1.00 98.25 115 ILE A C 1
ATOM 954 O O . ILE A 1 115 ? 12.135 5.359 -16.033 1.00 98.25 115 ILE A O 1
ATOM 958 N N . ASN A 1 116 ? 11.751 7.415 -15.228 1.00 98.19 116 ASN A N 1
ATOM 959 C CA . ASN A 1 116 ? 12.136 8.102 -16.459 1.00 98.19 116 ASN A CA 1
ATOM 960 C C . ASN A 1 116 ? 13.621 7.919 -16.804 1.00 98.19 116 ASN A C 1
ATOM 962 O O . ASN A 1 116 ? 13.949 7.766 -17.976 1.00 98.19 116 ASN A O 1
ATOM 966 N N . GLU A 1 117 ? 14.515 7.931 -15.813 1.00 98.19 117 GLU A N 1
ATOM 967 C CA . GLU A 1 117 ? 15.943 7.642 -16.007 1.00 98.19 117 GLU A CA 1
ATOM 968 C C . GLU A 1 117 ? 16.143 6.251 -16.622 1.00 98.19 117 GLU A C 1
ATOM 970 O O . GLU A 1 117 ? 16.739 6.141 -17.689 1.00 98.19 117 GLU A O 1
ATOM 975 N N . LEU A 1 118 ? 15.542 5.217 -16.024 1.00 97.69 118 LEU A N 1
ATOM 976 C CA . LEU A 1 118 ? 15.620 3.841 -16.524 1.00 97.69 118 LEU A CA 1
ATOM 977 C C . LEU A 1 118 ? 15.060 3.714 -17.950 1.00 97.69 118 LEU A C 1
ATOM 979 O O . LEU A 1 118 ? 15.661 3.062 -18.801 1.00 97.69 118 LEU A O 1
ATOM 983 N N . LEU A 1 119 ? 13.934 4.372 -18.247 1.00 97.75 119 LEU A N 1
ATOM 984 C CA . LEU A 1 119 ? 13.372 4.389 -19.602 1.00 97.75 119 LEU A CA 1
ATOM 985 C C . LEU A 1 119 ? 14.309 5.072 -20.610 1.00 97.75 119 LEU A C 1
ATOM 987 O O . LEU A 1 119 ? 14.455 4.585 -21.731 1.00 97.75 119 LEU A O 1
ATOM 991 N N . ASN A 1 120 ? 14.966 6.170 -20.226 1.00 98.06 120 ASN A N 1
ATOM 992 C CA . ASN A 1 120 ? 15.930 6.872 -21.080 1.00 98.06 120 ASN A CA 1
ATOM 993 C C . ASN A 1 120 ? 17.200 6.046 -21.338 1.00 98.06 120 ASN A C 1
ATOM 995 O O . ASN A 1 120 ? 17.824 6.198 -22.387 1.00 98.06 120 ASN A O 1
ATOM 999 N N . GLU A 1 121 ? 17.558 5.156 -20.415 1.00 96.44 121 GLU A N 1
ATOM 1000 C CA . GLU A 1 121 ? 18.624 4.161 -20.584 1.00 96.44 121 GLU A CA 1
ATOM 1001 C C . GLU A 1 121 ? 18.201 2.973 -21.468 1.00 96.44 121 GLU A C 1
ATOM 1003 O O . GLU A 1 121 ? 19.015 2.105 -21.778 1.00 96.44 121 GLU A O 1
ATOM 1008 N N . GLY A 1 122 ? 16.939 2.929 -21.905 1.00 96.50 122 GLY A N 1
ATOM 1009 C CA . GLY A 1 122 ? 16.386 1.847 -22.717 1.00 96.50 122 GLY A CA 1
ATOM 1010 C C . GLY A 1 122 ? 15.964 0.618 -21.909 1.00 96.50 122 GLY A C 1
ATOM 1011 O O . GLY A 1 122 ? 15.664 -0.421 -22.500 1.00 96.50 122 GLY A O 1
ATOM 1012 N N . MET A 1 123 ? 15.918 0.715 -20.576 1.00 96.69 123 MET A N 1
ATOM 1013 C CA . MET A 1 123 ? 15.475 -0.374 -19.710 1.00 96.69 123 MET A CA 1
ATOM 1014 C C . MET A 1 123 ? 13.975 -0.625 -19.895 1.00 96.69 123 MET A C 1
ATOM 1016 O O . MET A 1 123 ? 13.149 0.286 -19.818 1.00 96.69 123 MET A O 1
ATOM 1020 N N . THR A 1 124 ? 13.601 -1.890 -20.082 1.00 97.81 124 THR A N 1
ATOM 1021 C CA . THR A 1 124 ? 12.190 -2.295 -20.074 1.00 97.81 124 THR A CA 1
ATOM 1022 C C . THR A 1 124 ? 11.681 -2.361 -18.636 1.00 97.81 124 THR A C 1
ATOM 1024 O O . THR A 1 124 ? 12.318 -2.988 -17.794 1.00 97.81 124 THR A O 1
ATOM 1027 N N . ILE A 1 125 ? 10.524 -1.750 -18.353 1.00 98.50 125 ILE A N 1
ATOM 1028 C CA . ILE A 1 125 ? 9.945 -1.699 -17.001 1.00 98.50 125 ILE A CA 1
ATOM 1029 C C . ILE A 1 125 ? 8.619 -2.452 -16.948 1.00 98.50 125 ILE A C 1
ATOM 1031 O O . ILE A 1 125 ? 7.661 -2.088 -17.634 1.00 98.50 125 ILE A O 1
ATOM 1035 N N . TRP A 1 126 ? 8.543 -3.481 -16.108 1.00 98.50 126 TRP A N 1
ATOM 1036 C CA . TRP A 1 126 ? 7.344 -4.287 -15.858 1.00 98.50 126 TRP A CA 1
ATOM 1037 C C . TRP A 1 126 ? 6.922 -4.204 -14.388 1.00 98.50 126 TRP A C 1
ATOM 1039 O O . TRP A 1 126 ? 7.698 -3.809 -13.521 1.00 98.50 126 TRP A O 1
ATOM 1049 N N . GLY A 1 127 ? 5.678 -4.572 -14.084 1.00 98.31 127 GLY A N 1
ATOM 1050 C CA . GLY A 1 127 ? 5.185 -4.657 -12.707 1.00 98.31 127 GLY A CA 1
ATOM 1051 C C . GLY A 1 127 ? 4.993 -6.094 -12.227 1.00 98.31 127 GLY A C 1
ATOM 1052 O O . GLY A 1 127 ? 4.756 -6.995 -13.027 1.00 98.31 127 GLY A O 1
ATOM 1053 N N . TYR A 1 128 ? 5.024 -6.305 -10.913 1.00 98.44 128 TYR A N 1
ATOM 1054 C CA . TYR A 1 128 ? 4.691 -7.575 -10.268 1.00 98.44 128 TYR A CA 1
ATOM 1055 C C . TYR A 1 128 ? 3.577 -7.368 -9.233 1.00 98.44 128 TYR A C 1
ATOM 1057 O O . TYR A 1 128 ? 3.756 -6.678 -8.227 1.00 98.44 128 TYR A O 1
ATOM 1065 N N . GLY A 1 129 ? 2.431 -8.008 -9.461 1.00 97.50 129 GLY A N 1
ATOM 1066 C CA . GLY A 1 129 ? 1.238 -7.951 -8.622 1.00 97.50 129 GLY A CA 1
ATOM 1067 C C . GLY A 1 129 ? 0.120 -7.115 -9.244 1.00 97.50 129 GLY A C 1
ATOM 1068 O O . GLY A 1 129 ? 0.134 -5.886 -9.189 1.00 97.50 129 GLY A O 1
ATOM 1069 N N . ALA A 1 130 ? -0.904 -7.785 -9.770 1.00 96.50 130 ALA A N 1
ATOM 1070 C CA . ALA A 1 130 ? -2.138 -7.201 -10.294 1.00 96.50 130 ALA A CA 1
ATOM 1071 C C . ALA A 1 130 ? -3.250 -7.249 -9.227 1.00 96.50 130 ALA A C 1
ATOM 1073 O O . ALA A 1 130 ? -4.324 -7.826 -9.422 1.00 96.50 130 ALA A O 1
ATOM 1074 N N . GLY A 1 131 ? -2.962 -6.734 -8.032 1.00 92.50 131 GLY A N 1
ATOM 1075 C CA . GLY A 1 131 ? -3.920 -6.655 -6.931 1.00 92.50 131 GLY A CA 1
ATOM 1076 C C . GLY A 1 131 ? -4.881 -5.474 -7.072 1.00 92.50 131 GLY A C 1
ATOM 1077 O O . GLY A 1 131 ? -4.698 -4.585 -7.898 1.00 92.50 131 GLY A O 1
ATOM 1078 N N . ILE A 1 132 ? -5.893 -5.419 -6.204 1.00 87.75 132 ILE A N 1
ATOM 1079 C CA . ILE A 1 132 ? -6.867 -4.315 -6.199 1.00 87.75 132 ILE A CA 1
ATOM 1080 C C . ILE A 1 132 ? -6.233 -2.950 -5.895 1.00 87.75 132 ILE A C 1
ATOM 1082 O O . ILE A 1 132 ? -6.713 -1.921 -6.357 1.00 87.75 132 ILE A O 1
ATOM 1086 N N . LYS A 1 133 ? -5.129 -2.952 -5.142 1.00 91.38 133 LYS A N 1
ATOM 1087 C CA . LYS A 1 133 ? -4.386 -1.752 -4.743 1.00 91.38 133 LYS A CA 1
ATOM 1088 C C . LYS A 1 133 ? -3.463 -1.224 -5.852 1.00 91.38 133 LYS A C 1
ATOM 1090 O O . LYS A 1 133 ? -3.070 -0.060 -5.834 1.00 91.38 133 LYS A O 1
ATOM 1095 N N . THR A 1 134 ? -3.160 -2.058 -6.852 1.00 94.38 134 THR A N 1
ATOM 1096 C CA . THR A 1 134 ? -2.237 -1.737 -7.949 1.00 94.38 134 THR A CA 1
ATOM 1097 C C . THR A 1 134 ? -2.694 -0.519 -8.745 1.00 94.38 134 THR A C 1
ATOM 1099 O O . THR A 1 134 ? -1.887 0.358 -9.045 1.00 94.38 134 THR A O 1
ATOM 1102 N N . SER A 1 135 ? -3.992 -0.414 -9.048 1.00 92.94 135 SER A N 1
ATOM 1103 C CA . SER A 1 135 ? -4.517 0.738 -9.783 1.00 92.94 135 SER A CA 1
ATOM 1104 C C . SER A 1 135 ? -4.322 2.044 -9.016 1.00 92.94 135 SER A C 1
ATOM 1106 O O . SER A 1 135 ? -3.982 3.048 -9.632 1.00 92.94 135 SER A O 1
ATOM 1108 N N . THR A 1 136 ? -4.491 2.046 -7.691 1.00 94.00 136 THR A N 1
ATOM 1109 C CA . THR A 1 136 ? -4.315 3.253 -6.868 1.00 94.00 136 THR A CA 1
ATOM 1110 C C . THR A 1 136 ? -2.883 3.770 -6.951 1.00 94.00 136 THR A C 1
ATOM 1112 O O . THR A 1 136 ? -2.682 4.947 -7.241 1.00 94.00 136 THR A O 1
ATOM 1115 N N . ILE A 1 137 ? -1.894 2.888 -6.781 1.00 95.69 137 ILE A N 1
ATOM 1116 C CA . ILE A 1 137 ? -0.470 3.250 -6.853 1.00 95.69 137 ILE A CA 1
ATOM 1117 C C . ILE A 1 137 ? -0.126 3.832 -8.224 1.00 95.69 137 ILE A C 1
ATOM 1119 O O . ILE A 1 137 ? 0.470 4.900 -8.310 1.00 95.69 137 ILE A O 1
ATOM 1123 N N . LEU A 1 138 ? -0.512 3.144 -9.300 1.00 96.94 138 LEU A N 1
ATOM 1124 C CA . LEU A 1 138 ? -0.149 3.556 -10.656 1.00 96.94 138 LEU A CA 1
ATOM 1125 C C . LEU A 1 138 ? -0.805 4.880 -11.048 1.00 96.94 138 LEU A C 1
ATOM 1127 O O . LEU A 1 138 ? -0.147 5.733 -11.637 1.00 96.94 138 LEU A O 1
ATOM 1131 N N . ASN A 1 139 ? -2.064 5.096 -10.659 1.00 94.38 139 ASN A N 1
ATOM 1132 C CA . ASN A 1 139 ? -2.731 6.379 -10.879 1.00 94.38 139 ASN A CA 1
ATOM 1133 C C . ASN A 1 139 ? -2.099 7.503 -10.049 1.00 94.38 139 ASN A C 1
ATOM 1135 O O . ASN A 1 139 ? -1.921 8.602 -10.567 1.00 94.38 139 ASN A O 1
ATOM 1139 N N . TRP A 1 140 ? -1.721 7.237 -8.795 1.00 95.56 140 TRP A N 1
ATOM 1140 C CA . TRP A 1 140 ? -1.018 8.212 -7.957 1.00 95.56 140 TRP A CA 1
ATOM 1141 C C . TRP A 1 140 ? 0.348 8.599 -8.540 1.00 95.56 140 TRP A C 1
ATOM 1143 O O . TRP A 1 140 ? 0.673 9.785 -8.601 1.00 95.56 140 TRP A O 1
ATOM 1153 N N . LEU A 1 141 ? 1.114 7.623 -9.034 1.00 96.88 141 LEU A N 1
ATOM 1154 C CA . LEU A 1 141 ? 2.382 7.866 -9.727 1.00 96.88 141 LEU A CA 1
ATOM 1155 C C . LEU A 1 141 ? 2.179 8.497 -11.115 1.00 96.88 141 LEU A C 1
ATOM 1157 O O . LEU A 1 141 ? 3.094 9.123 -11.647 1.00 96.88 141 LEU A O 1
ATOM 1161 N N . GLY A 1 142 ? 0.986 8.380 -11.700 1.00 96.31 142 GLY A N 1
ATOM 1162 C CA . GLY A 1 142 ? 0.709 8.800 -13.072 1.00 96.31 142 GLY A CA 1
ATOM 1163 C C . GLY A 1 142 ? 1.431 7.938 -14.108 1.00 96.31 142 GLY A C 1
ATOM 1164 O O . GLY A 1 142 ? 1.895 8.477 -15.109 1.00 96.31 142 GLY A O 1
ATOM 1165 N N . LEU A 1 143 ? 1.552 6.635 -13.843 1.00 97.44 143 LEU A N 1
ATOM 1166 C CA . LEU A 1 143 ? 2.194 5.652 -14.716 1.00 97.44 143 LEU A CA 1
ATOM 1167 C C . LEU A 1 143 ? 1.143 4.787 -15.405 1.00 97.44 143 LEU A C 1
ATOM 1169 O O . LEU A 1 143 ? 0.181 4.337 -14.776 1.00 97.44 143 LEU A O 1
ATOM 1173 N N . GLY A 1 144 ? 1.350 4.517 -16.687 1.00 96.81 144 GLY A N 1
ATOM 1174 C CA . GLY A 1 144 ? 0.471 3.680 -17.486 1.00 96.81 144 GLY A CA 1
ATOM 1175 C C . GLY A 1 144 ? 1.227 2.800 -18.466 1.00 96.81 144 GLY A C 1
ATOM 1176 O O . GLY A 1 144 ? 2.407 2.504 -18.303 1.00 96.81 144 GLY A O 1
ATOM 1177 N N . ASN A 1 145 ? 0.524 2.374 -19.510 1.00 95.81 145 ASN A N 1
ATOM 1178 C CA . ASN A 1 145 ? 1.066 1.498 -20.549 1.00 95.81 145 ASN A CA 1
ATOM 1179 C C . ASN A 1 145 ? 2.156 2.132 -21.436 1.00 95.81 145 ASN A C 1
ATOM 1181 O O . ASN A 1 145 ? 2.690 1.455 -22.312 1.00 95.81 145 ASN A O 1
ATOM 1185 N N . LYS A 1 146 ? 2.466 3.420 -21.244 1.00 95.75 146 LYS A N 1
ATOM 1186 C CA . LYS A 1 146 ? 3.597 4.089 -21.898 1.00 95.75 146 LYS A CA 1
ATOM 1187 C C . LYS A 1 146 ? 4.909 3.802 -21.180 1.00 95.75 146 LYS A C 1
ATOM 1189 O O . LYS A 1 146 ? 5.934 3.665 -21.834 1.00 95.75 146 LYS A O 1
ATOM 1194 N N . GLU A 1 147 ? 4.863 3.724 -19.854 1.00 97.88 147 GLU A N 1
ATOM 1195 C CA . GLU A 1 147 ? 6.030 3.501 -19.004 1.00 97.88 147 GLU A CA 1
ATOM 1196 C C . GLU A 1 147 ? 6.173 2.024 -18.623 1.00 97.88 147 GLU A C 1
ATOM 1198 O O . GLU A 1 147 ? 7.286 1.519 -18.526 1.00 97.88 147 GLU A O 1
ATOM 1203 N N . ILE A 1 148 ? 5.052 1.324 -18.412 1.00 98.12 148 ILE A N 1
ATOM 1204 C CA . ILE A 1 148 ? 5.029 -0.056 -17.920 1.00 98.12 148 ILE A CA 1
ATOM 1205 C C . ILE A 1 148 ? 4.421 -0.971 -18.978 1.00 98.12 148 ILE A C 1
ATOM 1207 O O . ILE A 1 148 ? 3.234 -0.871 -19.293 1.00 98.12 148 ILE A O 1
ATOM 1211 N N . GLY A 1 149 ? 5.224 -1.904 -19.492 1.00 95.44 149 GLY A N 1
ATOM 1212 C CA . GLY A 1 149 ? 4.808 -2.788 -20.584 1.00 95.44 149 GLY A CA 1
ATOM 1213 C C . GLY A 1 149 ? 3.690 -3.752 -20.182 1.00 95.44 149 GLY A C 1
ATOM 1214 O O . GLY A 1 149 ? 2.635 -3.797 -20.817 1.00 95.44 149 GLY A O 1
ATOM 1215 N N . ILE A 1 150 ? 3.913 -4.517 -19.112 1.00 97.56 150 ILE A N 1
ATOM 1216 C CA . ILE A 1 150 ? 2.951 -5.482 -18.567 1.00 97.56 150 ILE A CA 1
ATOM 1217 C C . ILE A 1 150 ? 3.024 -5.507 -17.038 1.00 97.56 150 ILE A C 1
ATOM 1219 O O . ILE A 1 150 ? 4.009 -5.070 -16.437 1.00 97.56 150 ILE A O 1
ATOM 1223 N N . ILE A 1 151 ? 2.003 -6.086 -16.405 1.00 98.50 151 ILE A N 1
ATOM 1224 C CA . ILE A 1 151 ? 2.036 -6.448 -14.984 1.00 98.50 151 ILE A CA 1
ATOM 1225 C C . ILE A 1 151 ? 1.878 -7.959 -14.856 1.00 98.50 151 ILE A C 1
ATOM 1227 O O . ILE A 1 151 ? 0.895 -8.534 -15.309 1.00 98.50 151 ILE A O 1
ATOM 1231 N N . CYS A 1 152 ? 2.842 -8.613 -14.224 1.00 98.12 152 CYS A N 1
ATOM 1232 C CA . CYS A 1 152 ? 2.803 -10.044 -13.980 1.00 98.12 152 CYS A CA 1
ATOM 1233 C C . CYS A 1 152 ? 2.046 -10.366 -12.687 1.00 98.12 152 CYS A C 1
ATOM 1235 O O . CYS A 1 152 ? 2.153 -9.642 -11.697 1.00 98.12 152 CYS A O 1
ATOM 1237 N N . ASP A 1 153 ? 1.295 -11.464 -12.665 1.00 97.81 153 ASP A N 1
ATOM 1238 C CA . ASP A 1 153 ? 0.632 -11.979 -11.463 1.00 97.81 153 ASP A CA 1
ATOM 1239 C C . ASP A 1 153 ? 0.607 -13.513 -11.496 1.00 97.81 153 ASP A C 1
ATOM 1241 O O . ASP A 1 153 ? 0.601 -14.117 -12.568 1.00 97.81 153 ASP A O 1
ATOM 1245 N N . ARG A 1 154 ? 0.607 -14.159 -10.327 1.00 96.19 154 ARG A N 1
ATOM 1246 C CA . ARG A 1 154 ? 0.546 -15.626 -10.228 1.00 96.19 154 ARG A CA 1
ATOM 1247 C C . ARG A 1 154 ? -0.868 -16.166 -10.430 1.00 96.19 154 ARG A C 1
ATOM 1249 O O . ARG A 1 154 ? -1.018 -17.336 -10.757 1.00 96.19 154 ARG A O 1
ATOM 1256 N N . ASP A 1 155 ? -1.897 -15.349 -10.215 1.00 96.94 155 ASP A N 1
ATOM 1257 C CA . ASP A 1 155 ? -3.290 -15.773 -10.336 1.00 96.94 155 ASP A CA 1
ATOM 1258 C C . ASP A 1 155 ? -3.709 -15.894 -11.816 1.00 96.94 155 ASP A C 1
ATOM 1260 O O . ASP A 1 155 ? -3.883 -14.866 -12.487 1.00 96.94 155 ASP A O 1
ATOM 1264 N N . PRO A 1 156 ? -3.948 -17.119 -12.331 1.00 96.81 156 PRO A N 1
ATOM 1265 C CA . PRO A 1 156 ? -4.321 -17.327 -13.726 1.00 96.81 156 PRO A CA 1
ATOM 1266 C C . PRO A 1 156 ? -5.660 -16.683 -14.089 1.00 96.81 156 PRO A C 1
ATOM 1268 O O . PRO A 1 156 ? -5.887 -16.334 -15.245 1.00 96.81 156 PRO A O 1
ATOM 1271 N N . ASN A 1 157 ? -6.536 -16.435 -13.109 1.00 97.44 157 ASN A N 1
ATOM 1272 C CA . ASN A 1 157 ? -7.812 -15.767 -13.353 1.00 97.44 157 ASN A CA 1
ATOM 1273 C C . ASN A 1 157 ? -7.645 -14.295 -13.744 1.00 97.44 157 ASN A C 1
ATOM 1275 O O . ASN A 1 157 ? -8.619 -13.659 -14.163 1.00 97.44 157 ASN A O 1
ATOM 1279 N N . LYS A 1 158 ? -6.451 -13.719 -13.570 1.00 97.06 158 LYS A N 1
ATOM 1280 C CA . LYS A 1 158 ? -6.150 -12.336 -13.947 1.00 97.06 158 LYS A CA 1
ATOM 1281 C C . LYS A 1 158 ? -5.476 -12.223 -15.309 1.00 97.06 158 LYS A C 1
ATOM 1283 O O . LYS A 1 158 ? -5.515 -11.147 -15.897 1.00 97.06 158 LYS A O 1
ATOM 1288 N N . HIS A 1 159 ? -4.875 -13.296 -15.819 1.00 97.88 159 HIS A N 1
ATOM 1289 C CA . HIS A 1 159 ? -4.126 -13.266 -17.075 1.00 97.88 159 HIS A CA 1
ATOM 1290 C C . HIS A 1 159 ? -5.028 -12.898 -18.256 1.00 97.88 159 HIS A C 1
ATOM 1292 O O . HIS A 1 159 ? -6.188 -13.302 -18.329 1.00 97.88 159 HIS A O 1
ATOM 1298 N N . GLY A 1 160 ? -4.506 -12.081 -19.170 1.00 96.56 160 GLY A N 1
ATOM 1299 C CA . GLY A 1 160 ? -5.257 -11.564 -20.318 1.00 96.56 160 GLY A CA 1
ATOM 1300 C C . GLY A 1 160 ? -6.244 -10.438 -19.983 1.00 96.56 160 GLY A C 1
ATOM 1301 O O . GLY A 1 160 ? -6.822 -9.854 -20.898 1.00 96.56 160 GLY A O 1
ATOM 1302 N N . LYS A 1 161 ? -6.424 -10.092 -18.700 1.00 97.31 161 LYS A N 1
ATOM 1303 C CA . LYS A 1 161 ? -7.147 -8.883 -18.281 1.00 97.31 161 LYS A CA 1
ATOM 1304 C C . LYS A 1 161 ? -6.217 -7.670 -18.301 1.00 97.31 161 LYS A C 1
ATOM 1306 O O . LYS A 1 161 ? -5.027 -7.779 -18.586 1.00 97.31 161 LYS A O 1
ATOM 1311 N N . ILE A 1 162 ? -6.770 -6.506 -17.986 1.00 96.88 162 ILE A N 1
ATOM 1312 C CA . ILE A 1 162 ? -6.042 -5.240 -17.889 1.00 96.88 162 ILE A CA 1
ATOM 1313 C C . ILE A 1 162 ? -6.207 -4.642 -16.494 1.00 96.88 162 ILE A C 1
ATOM 1315 O O . ILE A 1 162 ? -7.243 -4.829 -15.851 1.00 96.88 162 ILE A O 1
ATOM 1319 N N . ILE A 1 163 ? -5.211 -3.885 -16.042 1.00 95.69 163 ILE A N 1
ATOM 1320 C CA . ILE A 1 163 ? -5.387 -3.004 -14.890 1.00 95.69 163 ILE A CA 1
ATOM 1321 C C . ILE A 1 163 ? -6.283 -1.833 -15.315 1.00 95.69 163 ILE A C 1
ATOM 1323 O O . I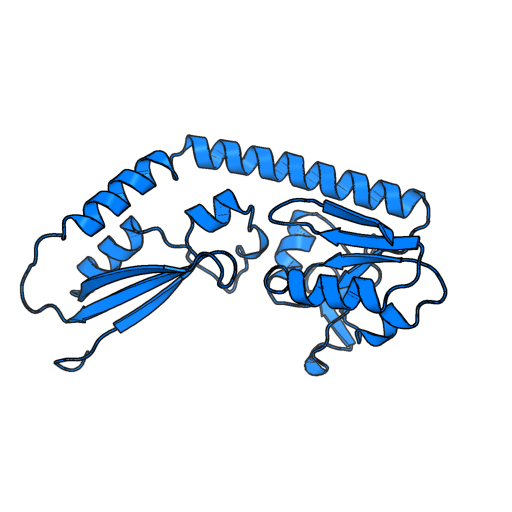LE A 1 163 ? -5.989 -1.172 -16.319 1.00 95.69 163 ILE A O 1
ATOM 1327 N N . PRO A 1 164 ? -7.377 -1.560 -14.580 1.00 90.88 164 PRO A N 1
ATOM 1328 C CA . PRO A 1 164 ? -8.316 -0.509 -14.943 1.00 90.88 164 PRO A CA 1
ATOM 1329 C C . PRO A 1 164 ? -7.651 0.871 -14.922 1.00 90.88 164 PRO A C 1
ATOM 1331 O O . PRO A 1 164 ? -6.727 1.122 -14.147 1.00 90.88 164 PRO A O 1
ATOM 1334 N N . VAL A 1 165 ? -8.169 1.777 -15.756 1.00 90.00 165 VAL A N 1
ATOM 1335 C CA . VAL A 1 165 ? -7.715 3.169 -15.954 1.00 90.00 165 VAL A CA 1
ATOM 1336 C C . VAL A 1 165 ? -6.360 3.289 -16.664 1.00 90.00 165 VAL A C 1
ATOM 1338 O O . VAL A 1 165 ? -6.257 4.027 -17.639 1.00 90.00 165 VAL A O 1
ATOM 1341 N N . VAL A 1 166 ? -5.348 2.529 -16.245 1.00 94.00 166 VAL A N 1
ATOM 1342 C CA . VAL A 1 166 ? -3.977 2.610 -16.790 1.00 94.00 166 VAL A CA 1
ATOM 1343 C C . VAL A 1 166 ? -3.72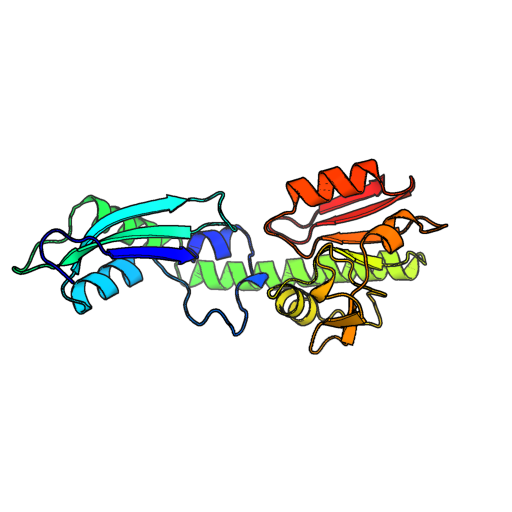5 1.698 -18.001 1.00 94.00 166 VAL A C 1
ATOM 1345 O O . VAL A 1 166 ? -2.715 1.854 -18.683 1.00 94.00 166 VAL A O 1
ATOM 1348 N N . ASN A 1 167 ? -4.657 0.783 -18.302 1.00 94.19 167 ASN A N 1
ATOM 1349 C CA . ASN A 1 167 ? -4.683 -0.078 -19.496 1.00 94.19 167 ASN A CA 1
ATOM 1350 C C . ASN A 1 167 ? -3.427 -0.943 -19.706 1.00 94.19 167 ASN A C 1
ATOM 1352 O O . ASN A 1 167 ? -3.023 -1.199 -20.841 1.00 94.19 167 ASN A O 1
ATOM 1356 N N . ILE A 1 168 ? -2.817 -1.410 -18.616 1.00 97.94 168 ILE A N 1
ATOM 1357 C CA . ILE A 1 168 ? -1.657 -2.307 -18.664 1.00 97.94 168 ILE A CA 1
ATOM 1358 C C . ILE A 1 168 ? -2.153 -3.760 -18.632 1.00 97.94 168 ILE A C 1
ATOM 1360 O O . ILE A 1 168 ? -2.929 -4.101 -17.732 1.00 97.94 168 ILE A O 1
ATOM 1364 N N . PRO A 1 169 ? -1.753 -4.627 -19.579 1.00 97.69 169 PRO A N 1
ATOM 1365 C CA . PRO A 1 169 ? -2.171 -6.024 -19.596 1.00 97.69 169 PRO A CA 1
ATOM 1366 C C . PRO A 1 169 ? -1.538 -6.825 -18.454 1.00 97.69 169 PRO A C 1
ATOM 1368 O O . PRO A 1 169 ? -0.387 -6.603 -18.072 1.00 97.69 169 PRO A O 1
ATOM 1371 N N . VAL A 1 170 ? -2.296 -7.795 -17.944 1.00 98.50 170 VAL A N 1
ATOM 1372 C CA . VAL A 1 170 ? -1.858 -8.715 -16.896 1.00 98.50 170 VAL A CA 1
ATOM 1373 C C . VAL A 1 170 ? -1.417 -10.044 -17.501 1.00 98.50 170 VAL A C 1
ATOM 1375 O O . VAL A 1 170 ? -2.152 -10.642 -18.295 1.00 98.50 170 VAL A O 1
ATOM 1378 N N . ARG A 1 171 ? -0.230 -10.517 -17.118 1.00 98.31 171 ARG A N 1
ATOM 1379 C CA . ARG A 1 171 ? 0.433 -11.698 -17.693 1.00 98.31 171 ARG A CA 1
ATOM 1380 C C . ARG A 1 171 ? 0.934 -12.689 -16.626 1.00 98.31 171 ARG A C 1
ATOM 1382 O O . ARG A 1 171 ? 1.005 -12.318 -15.452 1.00 98.31 171 ARG A O 1
ATOM 1389 N N . PRO A 1 172 ? 1.258 -13.938 -17.005 1.00 98.19 172 PRO A N 1
ATOM 1390 C CA . PRO A 1 172 ? 1.936 -14.891 -16.128 1.00 98.19 172 PRO A CA 1
ATOM 1391 C C . PRO A 1 172 ? 3.336 -14.417 -15.720 1.00 98.19 172 PRO A C 1
ATOM 1393 O O . PRO A 1 172 ? 4.024 -13.746 -16.488 1.00 98.19 172 PRO A O 1
ATOM 1396 N N . VAL A 1 173 ? 3.777 -14.793 -14.517 1.00 97.12 173 VAL A N 1
ATOM 1397 C CA . VAL A 1 173 ? 5.108 -14.430 -13.987 1.00 97.12 173 VAL A CA 1
ATOM 1398 C C . VAL A 1 173 ? 6.252 -15.058 -14.779 1.00 97.12 173 VAL A C 1
ATOM 1400 O O . VAL A 1 173 ? 7.351 -14.518 -14.809 1.00 97.12 173 VAL A O 1
ATOM 1403 N N . GLU A 1 174 ? 5.992 -16.155 -15.481 1.00 96.12 174 GLU A N 1
ATOM 1404 C CA . GLU A 1 174 ? 6.953 -16.831 -16.342 1.00 96.12 174 GLU A CA 1
ATOM 1405 C C . GLU A 1 174 ? 7.424 -15.934 -17.492 1.00 96.12 174 GLU A C 1
ATOM 1407 O O . GLU A 1 174 ? 8.554 -16.082 -17.950 1.00 96.12 174 GLU A O 1
ATOM 1412 N N . GLU A 1 175 ? 6.611 -14.976 -17.954 1.00 95.50 175 GLU A N 1
ATOM 1413 C CA . GLU A 1 175 ? 7.044 -14.032 -18.994 1.00 95.50 175 GLU A CA 1
ATOM 1414 C C . GLU A 1 175 ? 8.219 -13.168 -18.520 1.00 95.50 175 GLU A C 1
ATOM 1416 O O . GLU A 1 175 ? 9.102 -12.842 -19.313 1.00 95.50 175 GLU A O 1
ATOM 1421 N N . LEU A 1 176 ? 8.243 -12.822 -17.230 1.00 93.88 176 LEU A N 1
ATOM 1422 C CA . LEU A 1 176 ? 9.275 -11.990 -16.613 1.00 93.88 176 LEU A CA 1
ATOM 1423 C C . LEU A 1 176 ? 10.594 -12.760 -16.489 1.00 93.88 176 LEU A C 1
ATOM 1425 O O . LEU A 1 176 ? 11.650 -12.220 -16.802 1.00 93.88 176 LEU A O 1
ATOM 1429 N N . PHE A 1 177 ? 10.534 -14.039 -16.116 1.00 93.44 177 PHE A N 1
ATOM 1430 C CA . PHE A 1 177 ? 11.723 -14.891 -15.982 1.00 93.44 177 PHE A CA 1
ATOM 1431 C C . PHE A 1 177 ? 12.312 -15.315 -17.336 1.00 93.44 177 PHE A C 1
ATOM 1433 O O . PHE A 1 177 ? 13.513 -15.547 -17.455 1.00 93.44 177 PHE A O 1
ATOM 1440 N N . ASN A 1 178 ? 11.479 -15.376 -18.378 1.00 94.69 178 ASN A N 1
ATOM 1441 C CA . ASN A 1 178 ? 11.893 -15.773 -19.724 1.00 94.69 178 ASN A CA 1
ATOM 1442 C C . ASN A 1 178 ? 12.420 -14.613 -20.589 1.00 94.69 178 ASN A C 1
ATOM 1444 O O . ASN A 1 178 ? 12.713 -14.828 -21.767 1.00 94.69 178 ASN A O 1
ATOM 1448 N N . GLN A 1 179 ? 12.549 -13.394 -20.049 1.00 94.62 179 GLN A N 1
ATOM 1449 C CA . GLN A 1 179 ? 13.086 -12.264 -20.813 1.00 94.62 179 GLN A CA 1
ATOM 1450 C C . GLN A 1 179 ? 14.510 -12.533 -21.304 1.00 94.62 179 GLN A C 1
ATOM 1452 O O . GLN A 1 179 ? 15.341 -13.097 -20.591 1.00 94.62 179 GLN A O 1
ATOM 1457 N N . SER A 1 180 ? 14.814 -12.150 -22.549 1.00 93.00 180 SER A N 1
ATOM 1458 C CA . SER A 1 180 ? 16.156 -12.306 -23.125 1.00 93.00 180 SER A CA 1
ATOM 1459 C C . SER A 1 180 ? 17.148 -11.305 -22.532 1.00 93.00 180 SER A C 1
ATOM 1461 O O . SER A 1 180 ? 18.280 -11.693 -22.244 1.00 93.00 180 SER A O 1
ATOM 1463 N N . GLU A 1 181 ? 16.682 -10.087 -22.266 1.00 95.19 181 GLU A N 1
ATOM 1464 C CA . GLU A 1 181 ? 17.460 -8.970 -21.731 1.00 95.19 181 GLU A CA 1
ATOM 1465 C C . GLU A 1 181 ? 17.103 -8.676 -20.264 1.00 95.19 181 GLU A C 1
ATOM 1467 O O . GLU A 1 181 ? 16.018 -9.056 -19.810 1.00 95.19 181 GLU A O 1
ATOM 1472 N N . PRO A 1 182 ? 17.990 -7.999 -19.514 1.00 96.75 182 PRO A N 1
ATOM 1473 C CA . PRO A 1 182 ? 17.667 -7.484 -18.191 1.00 96.75 182 PRO A CA 1
ATOM 1474 C C . PRO A 1 182 ? 16.515 -6.475 -18.228 1.00 96.75 182 PRO A C 1
ATOM 1476 O O . PRO A 1 182 ? 16.380 -5.698 -19.174 1.00 96.75 182 PRO A O 1
ATOM 1479 N N . ILE A 1 183 ? 15.694 -6.479 -17.178 1.00 97.44 183 ILE A N 1
ATOM 1480 C CA . ILE A 1 183 ? 14.532 -5.591 -17.048 1.00 97.44 183 ILE A CA 1
ATOM 1481 C C . ILE A 1 183 ? 14.461 -4.980 -15.651 1.00 97.44 183 ILE A C 1
ATOM 1483 O O . ILE A 1 183 ? 15.029 -5.506 -14.692 1.00 97.44 183 ILE A O 1
ATOM 1487 N N . ALA A 1 184 ? 13.713 -3.890 -15.515 1.00 98.44 184 ALA A N 1
ATOM 1488 C CA . ALA A 1 184 ? 13.312 -3.365 -14.222 1.00 98.44 184 ALA A CA 1
ATOM 1489 C C . ALA A 1 184 ? 11.916 -3.873 -13.835 1.00 98.44 184 ALA A C 1
ATOM 1491 O O . ALA A 1 184 ? 10.983 -3.853 -14.639 1.00 98.44 184 ALA A O 1
ATOM 1492 N N . VAL A 1 185 ? 11.755 -4.305 -12.586 1.00 98.56 185 VAL A N 1
ATOM 1493 C CA . VAL A 1 185 ? 10.506 -4.856 -12.055 1.00 98.56 185 VAL A CA 1
ATOM 1494 C C . VAL A 1 185 ? 10.041 -4.037 -10.860 1.00 98.56 185 VAL A C 1
ATOM 1496 O O . VAL A 1 185 ? 10.693 -4.015 -9.819 1.00 98.56 185 VAL A O 1
ATOM 1499 N N . ILE A 1 186 ? 8.875 -3.406 -10.985 1.00 98.56 186 ILE A N 1
ATOM 1500 C CA . ILE A 1 186 ? 8.208 -2.683 -9.899 1.00 98.56 186 ILE A CA 1
ATOM 1501 C C . ILE A 1 186 ? 7.360 -3.655 -9.079 1.00 98.56 186 ILE A C 1
ATOM 1503 O O . ILE A 1 186 ? 6.424 -4.265 -9.602 1.00 98.56 186 ILE A O 1
ATOM 1507 N N . ILE A 1 187 ? 7.623 -3.768 -7.776 1.00 98.19 187 ILE A N 1
ATOM 1508 C CA . ILE A 1 187 ? 6.780 -4.565 -6.876 1.00 98.19 187 ILE A CA 1
ATOM 1509 C C . ILE A 1 187 ? 5.527 -3.759 -6.506 1.00 98.19 187 ILE A C 1
ATOM 1511 O O . ILE A 1 187 ? 5.583 -2.808 -5.730 1.00 98.19 187 ILE A O 1
ATOM 1515 N N . LEU A 1 188 ? 4.377 -4.163 -7.052 1.00 97.50 188 LEU A N 1
ATOM 1516 C CA . LEU A 1 188 ? 3.074 -3.515 -6.849 1.00 97.50 188 LEU A CA 1
ATOM 1517 C C . LEU A 1 188 ? 2.237 -4.218 -5.769 1.00 97.50 188 LEU A C 1
ATOM 1519 O O . LEU A 1 188 ? 1.406 -3.591 -5.112 1.00 97.50 188 LEU A O 1
ATOM 1523 N N . ALA A 1 189 ? 2.466 -5.514 -5.538 1.00 95.31 189 ALA A N 1
ATOM 1524 C CA . ALA A 1 189 ? 1.884 -6.249 -4.415 1.00 95.31 189 ALA A CA 1
ATOM 1525 C C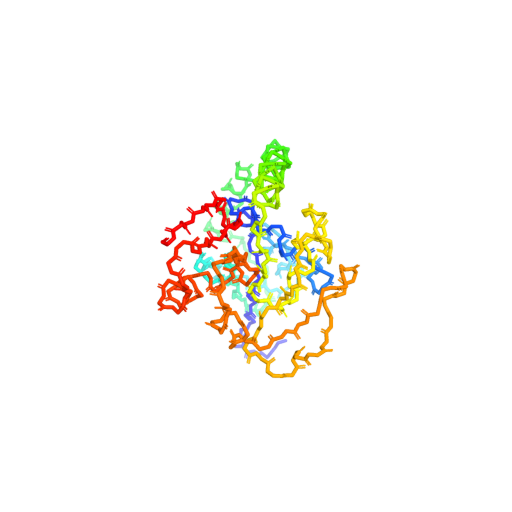 . ALA A 1 189 ? 2.663 -5.978 -3.111 1.00 95.31 189 ALA A C 1
ATOM 1527 O O . ALA A 1 189 ? 3.380 -6.840 -2.605 1.00 95.31 189 ALA A O 1
ATOM 1528 N N . ILE A 1 190 ? 2.498 -4.765 -2.569 1.00 93.25 190 ILE A N 1
ATOM 1529 C CA . ILE A 1 190 ? 3.252 -4.239 -1.413 1.00 93.25 190 ILE A CA 1
ATOM 1530 C C . ILE A 1 190 ? 3.176 -5.155 -0.185 1.00 93.25 190 ILE A C 1
ATOM 1532 O O . ILE A 1 190 ? 4.180 -5.369 0.489 1.00 93.25 190 ILE A O 1
ATOM 1536 N N . ASP A 1 191 ? 2.010 -5.752 0.077 1.00 91.62 191 ASP A N 1
ATOM 1537 C CA . ASP A 1 191 ? 1.810 -6.645 1.229 1.00 91.62 191 ASP A CA 1
ATOM 1538 C C . ASP A 1 191 ? 2.678 -7.922 1.169 1.00 91.62 191 ASP A C 1
ATOM 1540 O O . ASP A 1 191 ? 2.862 -8.587 2.184 1.00 91.62 191 ASP A O 1
ATOM 1544 N N . HIS A 1 192 ? 3.235 -8.254 -0.001 1.00 93.12 192 HIS A N 1
ATOM 1545 C CA . HIS A 1 192 ? 4.032 -9.459 -0.250 1.00 93.12 192 HIS A CA 1
ATOM 1546 C C . HIS A 1 192 ? 5.471 -9.144 -0.690 1.00 93.12 192 HIS A C 1
ATOM 1548 O O . HIS A 1 192 ? 6.145 -10.008 -1.252 1.00 93.12 192 HIS A O 1
ATOM 1554 N N . VAL A 1 193 ? 5.964 -7.924 -0.426 1.00 93.50 193 VAL A N 1
ATOM 1555 C CA . VAL A 1 193 ? 7.287 -7.454 -0.882 1.00 93.50 193 VAL A CA 1
ATOM 1556 C C . VAL A 1 193 ? 8.410 -8.441 -0.579 1.00 93.50 193 VAL A C 1
ATOM 1558 O O . VAL A 1 193 ? 9.174 -8.749 -1.484 1.00 93.50 193 VAL A O 1
ATOM 1561 N N . LYS A 1 194 ? 8.495 -8.980 0.645 1.00 93.19 194 LYS A N 1
ATOM 1562 C CA . LYS A 1 194 ? 9.598 -9.878 1.039 1.00 93.19 194 LYS A CA 1
ATOM 1563 C C . LYS A 1 194 ? 9.616 -11.180 0.228 1.00 93.19 194 LYS A C 1
ATOM 1565 O O . LYS A 1 194 ? 10.672 -11.627 -0.205 1.00 93.19 194 LYS A O 1
ATOM 1570 N N . GLU A 1 195 ? 8.446 -11.783 0.016 1.00 95.62 195 GLU A N 1
ATOM 1571 C CA . GLU A 1 195 ? 8.309 -13.032 -0.746 1.00 95.62 195 GLU A CA 1
ATOM 1572 C C . GLU A 1 195 ? 8.600 -12.809 -2.237 1.00 95.62 195 GLU A C 1
ATOM 1574 O O . GLU A 1 195 ? 9.276 -13.614 -2.887 1.00 95.62 195 GLU A O 1
ATOM 1579 N N . ILE A 1 196 ? 8.101 -11.696 -2.777 1.00 96.88 196 ILE A N 1
ATOM 1580 C CA . ILE A 1 196 ? 8.296 -11.328 -4.178 1.00 96.88 196 ILE A CA 1
ATOM 1581 C C . ILE A 1 196 ? 9.762 -10.980 -4.429 1.00 96.88 196 ILE A C 1
ATOM 1583 O O . ILE A 1 196 ? 10.337 -11.514 -5.367 1.00 96.88 196 ILE A O 1
ATOM 1587 N N . GLU A 1 197 ? 10.389 -10.165 -3.578 1.00 96.81 197 GLU A N 1
ATOM 1588 C CA . GLU A 1 197 ? 11.812 -9.809 -3.669 1.00 96.81 197 GLU A CA 1
ATOM 1589 C C . GLU A 1 197 ? 12.692 -11.061 -3.675 1.00 96.81 197 GLU A C 1
ATOM 1591 O O . GLU A 1 197 ? 13.513 -11.219 -4.573 1.00 96.81 197 GLU A O 1
ATOM 1596 N N . ALA A 1 198 ? 12.463 -12.008 -2.758 1.00 97.06 198 ALA A N 1
ATOM 1597 C CA . ALA A 1 198 ? 13.205 -13.269 -2.731 1.00 97.06 198 ALA A CA 1
ATOM 1598 C C . ALA A 1 198 ? 13.033 -14.093 -4.022 1.00 97.06 198 ALA A C 1
ATOM 1600 O O . ALA A 1 198 ? 13.986 -14.709 -4.498 1.00 97.06 198 ALA A O 1
ATOM 1601 N N . THR A 1 199 ? 11.829 -14.091 -4.605 1.00 96.88 199 THR A N 1
ATOM 1602 C CA . THR A 1 199 ? 11.567 -14.758 -5.890 1.00 96.88 199 THR A CA 1
ATOM 1603 C C . THR A 1 199 ? 12.301 -14.050 -7.031 1.00 96.88 199 THR A C 1
ATOM 1605 O O . THR A 1 199 ? 12.979 -14.696 -7.823 1.00 96.88 199 THR A O 1
ATOM 1608 N N . LEU A 1 200 ? 12.196 -12.723 -7.106 1.00 97.31 200 LEU A N 1
ATOM 1609 C CA . LEU A 1 200 ? 12.810 -11.919 -8.159 1.00 97.31 200 LEU A CA 1
ATOM 1610 C C . LEU A 1 200 ? 14.337 -12.007 -8.116 1.00 97.31 200 LEU A C 1
ATOM 1612 O O . LEU A 1 200 ? 14.944 -12.231 -9.154 1.00 97.31 200 LEU A O 1
ATOM 1616 N N . LEU A 1 201 ? 14.954 -11.926 -6.934 1.00 96.88 201 LEU A N 1
ATOM 1617 C CA . LEU A 1 201 ? 16.405 -12.072 -6.764 1.00 96.88 201 LEU A CA 1
ATOM 1618 C C . LEU A 1 201 ? 16.935 -13.427 -7.251 1.00 96.88 201 LEU A C 1
ATOM 1620 O O . LEU A 1 201 ? 18.089 -13.526 -7.656 1.00 96.88 201 LEU A O 1
ATOM 1624 N N . LYS A 1 202 ? 16.108 -14.476 -7.190 1.00 95.94 202 LYS A N 1
ATOM 1625 C CA . LYS A 1 202 ? 16.482 -15.829 -7.608 1.00 95.94 202 LYS A CA 1
ATOM 1626 C C . LYS A 1 202 ? 16.306 -16.065 -9.108 1.00 95.94 202 LYS A C 1
ATOM 1628 O O . LYS A 1 202 ? 17.079 -16.821 -9.687 1.00 95.94 202 LYS A O 1
ATOM 1633 N N . GLU A 1 203 ? 15.267 -15.486 -9.701 1.00 96.44 203 GLU A N 1
ATOM 1634 C CA . GLU A 1 203 ? 14.807 -15.850 -11.047 1.00 96.44 203 GLU A CA 1
ATOM 1635 C C . GLU A 1 203 ? 15.103 -14.774 -12.108 1.00 96.44 203 GLU A C 1
ATOM 1637 O O . GLU A 1 203 ? 15.101 -15.075 -13.301 1.00 96.44 203 GLU A O 1
ATOM 1642 N N . LEU A 1 204 ? 15.349 -13.518 -11.714 1.00 96.06 204 LEU A N 1
ATOM 1643 C CA . LEU A 1 204 ? 15.722 -12.463 -12.658 1.00 96.06 204 LEU A CA 1
ATOM 1644 C C . LEU A 1 204 ? 17.161 -12.621 -13.154 1.00 96.06 204 LEU A C 1
ATOM 1646 O O . LEU A 1 204 ? 18.052 -13.107 -12.458 1.00 96.06 204 LEU A O 1
ATOM 1650 N N . LYS A 1 205 ? 17.400 -12.140 -14.375 1.00 94.81 205 LYS A N 1
ATOM 1651 C CA . LYS A 1 205 ? 18.735 -12.103 -14.976 1.00 94.81 205 LYS A CA 1
ATOM 1652 C C . LYS A 1 205 ? 19.634 -11.074 -14.295 1.00 94.81 205 LYS A C 1
ATOM 1654 O O . LYS A 1 205 ? 19.161 -10.010 -13.898 1.00 94.81 205 LYS A O 1
ATOM 1659 N N . ALA A 1 206 ? 20.937 -11.351 -14.259 1.00 95.50 206 ALA A N 1
ATOM 1660 C CA . ALA A 1 206 ? 21.949 -10.371 -13.863 1.00 95.50 206 ALA A CA 1
ATOM 1661 C C . ALA A 1 206 ? 21.818 -9.078 -14.690 1.00 95.50 206 ALA A C 1
ATOM 1663 O O . ALA A 1 206 ? 21.512 -9.135 -15.883 1.00 95.50 206 ALA A O 1
ATOM 1664 N N . GLY A 1 207 ? 22.016 -7.924 -14.054 1.00 95.25 207 GLY A N 1
ATOM 1665 C CA . GLY A 1 207 ? 21.750 -6.600 -14.618 1.00 95.25 207 GLY A CA 1
ATOM 1666 C C . GLY A 1 207 ? 20.291 -6.144 -14.503 1.00 95.25 207 GLY A C 1
ATOM 1667 O O . GLY A 1 207 ? 19.990 -4.993 -14.820 1.00 95.25 207 GLY A O 1
ATOM 1668 N N . SER A 1 208 ? 19.368 -7.012 -14.067 1.00 97.81 208 SER A N 1
ATOM 1669 C CA . SER A 1 208 ? 17.976 -6.613 -13.825 1.00 97.81 208 SER A CA 1
ATOM 1670 C C . SER A 1 208 ? 17.884 -5.745 -12.576 1.00 97.81 208 SER A C 1
ATOM 1672 O O . SER A 1 208 ? 18.774 -5.733 -11.730 1.00 97.81 208 SER A O 1
ATOM 1674 N N . THR A 1 209 ? 16.787 -5.012 -12.442 1.00 98.12 209 THR A N 1
ATOM 1675 C CA . THR A 1 209 ? 16.584 -4.092 -11.324 1.00 98.12 209 THR A CA 1
ATOM 1676 C C . THR A 1 209 ? 15.238 -4.344 -10.656 1.00 98.12 209 THR A C 1
ATOM 1678 O O . THR A 1 209 ? 14.217 -4.460 -11.323 1.00 98.12 209 THR A O 1
ATOM 1681 N N . ILE A 1 210 ? 15.207 -4.407 -9.329 1.00 98.44 210 ILE A N 1
ATOM 1682 C CA . ILE A 1 210 ? 13.981 -4.500 -8.532 1.00 98.44 210 ILE A CA 1
ATOM 1683 C C . ILE A 1 210 ? 13.695 -3.125 -7.937 1.00 98.44 210 ILE A C 1
ATOM 1685 O O . ILE A 1 210 ? 14.563 -2.517 -7.314 1.00 98.44 210 ILE A O 1
ATOM 1689 N N . ILE A 1 211 ? 12.469 -2.643 -8.121 1.00 98.50 211 ILE A N 1
ATOM 1690 C CA . ILE A 1 211 ? 12.006 -1.338 -7.656 1.00 98.50 211 ILE A CA 1
ATOM 1691 C C . ILE A 1 211 ? 10.949 -1.557 -6.574 1.00 98.50 211 ILE A C 1
ATOM 1693 O O . ILE A 1 211 ? 9.858 -2.077 -6.833 1.00 98.50 211 ILE A O 1
ATOM 1697 N N . HIS A 1 212 ? 11.261 -1.129 -5.357 1.00 97.88 212 HIS A N 1
ATOM 1698 C CA . HIS A 1 212 ? 10.322 -1.073 -4.246 1.00 97.88 212 HIS A CA 1
ATOM 1699 C C . HIS A 1 212 ? 9.814 0.350 -4.101 1.00 97.88 212 HIS A C 1
ATOM 1701 O O . HIS A 1 212 ? 10.606 1.284 -4.117 1.00 97.88 212 HIS A O 1
ATOM 1707 N N . LEU A 1 213 ? 8.504 0.507 -3.944 1.00 96.25 213 LEU A N 1
ATOM 1708 C CA . LEU A 1 213 ? 7.877 1.825 -3.879 1.00 96.25 213 LEU A CA 1
ATOM 1709 C C . LEU A 1 213 ? 7.672 2.310 -2.442 1.00 96.25 213 LEU A C 1
ATOM 1711 O O . LEU A 1 213 ? 7.878 3.482 -2.159 1.00 96.25 213 LEU A O 1
ATOM 1715 N N . LEU A 1 214 ? 7.204 1.415 -1.567 1.00 93.19 214 LEU A N 1
ATOM 1716 C CA . LEU A 1 214 ? 6.702 1.722 -0.227 1.00 93.19 214 LEU A CA 1
ATOM 1717 C C . LEU A 1 214 ? 7.062 0.581 0.741 1.00 93.19 214 LEU A C 1
ATOM 1719 O O . LEU A 1 214 ? 7.116 -0.575 0.307 1.00 93.19 214 LEU A O 1
ATOM 1723 N N . PRO A 1 215 ? 7.251 0.857 2.046 1.00 89.00 215 PRO A N 1
ATOM 1724 C CA . PRO A 1 215 ? 7.205 2.176 2.702 1.00 89.00 215 PRO A CA 1
ATOM 1725 C C . PRO A 1 215 ? 8.410 3.074 2.403 1.00 89.00 215 PRO A C 1
ATOM 1727 O O . PRO A 1 215 ? 8.363 4.273 2.648 1.00 89.00 215 PRO A O 1
ATOM 1730 N N . GLU A 1 216 ? 9.470 2.488 1.864 1.00 90.44 216 GLU A N 1
ATOM 1731 C CA . GLU A 1 216 ? 10.693 3.165 1.468 1.00 90.44 216 GLU A CA 1
ATOM 1732 C C . GLU A 1 216 ? 10.914 2.900 -0.019 1.00 90.44 216 GLU A C 1
ATOM 1734 O O . GLU A 1 216 ? 10.833 1.749 -0.470 1.00 90.44 216 GLU A O 1
ATOM 1739 N N . PHE A 1 217 ? 11.177 3.963 -0.777 1.00 96.81 217 PHE A N 1
ATOM 1740 C CA . PHE A 1 217 ? 11.598 3.816 -2.157 1.00 96.81 217 PHE A CA 1
ATOM 1741 C C . PHE A 1 217 ? 13.032 3.291 -2.177 1.00 96.81 217 PHE A C 1
ATOM 1743 O O . PHE A 1 217 ? 13.957 3.959 -1.723 1.00 96.81 217 PHE A O 1
ATOM 1750 N N . LYS A 1 218 ? 13.211 2.069 -2.681 1.00 96.75 218 LYS A N 1
ATOM 1751 C CA . LYS A 1 218 ? 14.529 1.441 -2.810 1.00 96.75 218 LYS A CA 1
ATOM 1752 C C . LYS A 1 218 ? 14.659 0.712 -4.134 1.00 96.75 218 LYS A C 1
ATOM 1754 O O . LYS A 1 218 ? 13.690 0.182 -4.681 1.00 96.75 218 LYS A O 1
ATOM 1759 N N . ILE A 1 219 ? 15.892 0.648 -4.615 1.00 96.94 219 ILE A N 1
ATOM 1760 C CA . ILE A 1 219 ? 16.254 -0.023 -5.856 1.00 96.94 219 ILE A CA 1
ATOM 1761 C C . ILE A 1 219 ? 17.335 -1.043 -5.550 1.00 96.94 219 ILE A C 1
ATOM 1763 O O . ILE A 1 219 ? 18.307 -0.734 -4.865 1.00 96.94 219 ILE A O 1
ATOM 1767 N N . VAL A 1 220 ? 17.161 -2.250 -6.074 1.00 96.81 220 VAL A N 1
ATOM 1768 C CA . VAL A 1 220 ? 18.126 -3.338 -5.944 1.00 96.81 220 VAL A CA 1
ATOM 1769 C C . VAL A 1 220 ? 18.510 -3.793 -7.344 1.00 96.81 220 VAL A C 1
ATOM 1771 O O . VAL A 1 220 ? 17.684 -4.360 -8.055 1.00 96.81 220 VAL A O 1
ATOM 1774 N N . SER A 1 221 ? 19.745 -3.522 -7.75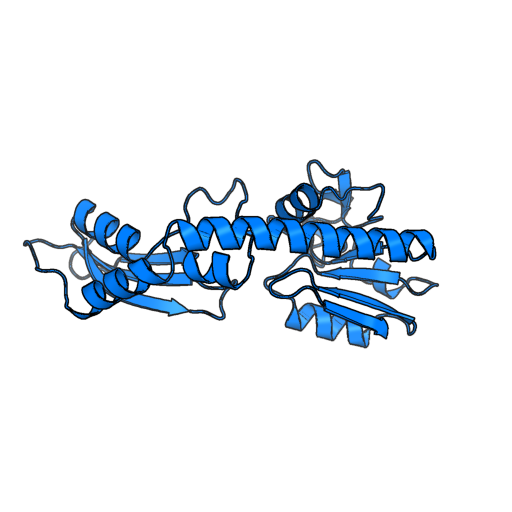3 1.00 94.06 221 SER A N 1
ATOM 1775 C CA . SER A 1 221 ? 20.300 -4.025 -9.015 1.00 94.06 221 SER A CA 1
ATOM 1776 C C . SER A 1 221 ? 20.961 -5.386 -8.794 1.00 94.06 221 SER A C 1
ATOM 1778 O O . SER A 1 221 ? 21.647 -5.576 -7.787 1.00 94.06 221 SER A O 1
ATOM 1780 N N . LEU A 1 222 ? 20.723 -6.322 -9.716 1.00 92.62 222 LEU A N 1
ATOM 1781 C CA . LEU A 1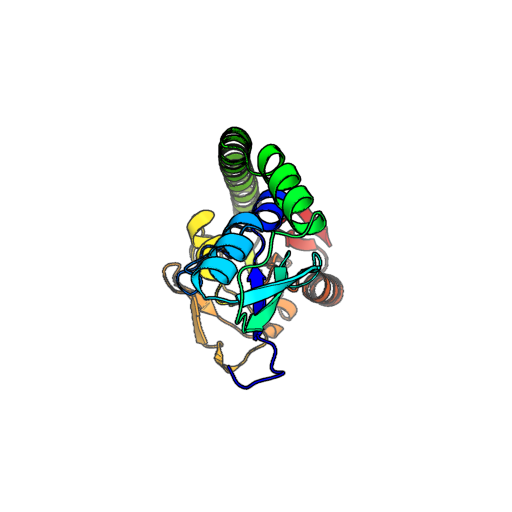 222 ? 21.267 -7.685 -9.717 1.00 92.62 222 LEU A CA 1
ATOM 1782 C C . LEU A 1 222 ? 22.576 -7.788 -10.502 1.00 92.62 222 LEU A C 1
ATOM 1784 O O . LEU A 1 222 ? 22.725 -7.058 -11.507 1.00 92.62 222 LEU A O 1
#

Radius of gyration: 21.01 Å; chains: 1; bounding box: 48×36×55 Å

Sequence (222 aa):
MKEGSYFVMEVPYVNNIIKNFRVDVFAHVTCSWYTANAIIAAFEKANLELVSLEVDLDYRGGSFIAIGKKQDKVTFLKPEFQEWKEREKEELSGDRFIDFRERLNELRDEIRAKINELLNEGMTIWGYGAGIKTSTILNWLGLGNKEIGIICDRDPNKHGKIIPVVNIPVRPVEELFNQSEPIAVIILAIDHVKEIEATLLKELKAGSTIIHLLPEFKIVSL